Protein AF-A0AAE0WS39-F1 (afdb_monomer_lite)

Foldseek 3Di:
DDDDDDDPDDDDDDDDDPDDPDDPPPDDVVVVVVVVVVVVVVVVPDDDPLQVLLVVLVVLLVVLVVLLVVLLVLLLVLLVLLLVQDDQDDPPDDDPVDDDDPPDDDDPSRVSNVSLVVSVVSLVVSVVSLVVSVVSLVVSVVSLVVSCVVPPDPDPDDPSNVSSVVSVVSNVVSVVSSVSSVVSSVSSVVSSD

Radius of gyration: 28.85 Å; chains: 1; bounding box: 87×51×79 Å

pLDDT: mean 79.94, std 16.75, range [42.88, 96.38]

Structure (mmCIF, N/CA/C/O backbone):
data_AF-A0AAE0WS39-F1
#
_entry.id   AF-A0AAE0WS39-F1
#
loop_
_atom_site.group_PDB
_atom_site.id
_atom_site.type_symbol
_atom_site.label_atom_id
_atom_site.label_alt_id
_atom_site.label_comp_id
_atom_site.label_asym_id
_atom_site.label_entity_id
_atom_site.label_seq_id
_atom_site.pdbx_PDB_ins_code
_atom_site.Cartn_x
_atom_site.Cartn_y
_atom_site.Cartn_z
_atom_site.occupancy
_atom_site.B_iso_or_equiv
_atom_site.auth_seq_id
_atom_site.auth_comp_id
_atom_site.auth_asym_id
_atom_site.auth_atom_id
_atom_site.pdbx_PDB_model_num
ATOM 1 N N . MET A 1 1 ? -65.595 -41.475 10.379 1.00 48.06 1 MET A N 1
ATOM 2 C CA . MET A 1 1 ? -64.682 -41.649 9.232 1.00 48.06 1 MET A CA 1
ATOM 3 C C . MET A 1 1 ? -63.470 -40.788 9.523 1.00 48.06 1 MET A C 1
ATOM 5 O O . MET A 1 1 ? -63.617 -39.579 9.613 1.00 48.06 1 MET A O 1
ATOM 9 N N . SER A 1 2 ? -62.353 -41.425 9.868 1.00 45.50 2 SER A N 1
ATOM 10 C CA . SER A 1 2 ? -61.146 -40.776 10.385 1.00 45.50 2 SER A CA 1
ATOM 11 C C . SER A 1 2 ? -60.053 -40.858 9.329 1.00 45.50 2 SER A C 1
ATOM 13 O O . SER A 1 2 ? -59.555 -41.952 9.069 1.00 45.50 2 SER A O 1
ATOM 15 N N . ASP A 1 3 ? -59.678 -39.717 8.758 1.00 47.22 3 ASP A N 1
ATOM 16 C CA . ASP A 1 3 ? -58.523 -39.615 7.871 1.00 47.22 3 ASP A CA 1
ATOM 17 C C . ASP A 1 3 ? -57.249 -39.446 8.702 1.00 47.22 3 ASP A C 1
ATOM 19 O O . ASP A 1 3 ? -57.044 -38.463 9.415 1.00 47.22 3 ASP A O 1
ATOM 23 N N . LYS A 1 4 ? -56.408 -40.478 8.644 1.00 52.91 4 LYS A N 1
ATOM 24 C CA . LYS A 1 4 ? -55.100 -40.563 9.295 1.00 52.91 4 LYS A CA 1
ATOM 25 C C . LYS A 1 4 ? -54.056 -39.987 8.334 1.00 52.91 4 LYS A C 1
ATOM 27 O O . LYS A 1 4 ? -53.803 -40.573 7.285 1.00 52.91 4 LYS A O 1
ATOM 32 N N . ALA A 1 5 ? -53.445 -38.860 8.688 1.00 63.91 5 ALA A N 1
ATOM 33 C CA . ALA A 1 5 ? -52.297 -38.317 7.961 1.00 63.91 5 ALA A CA 1
ATOM 34 C C . ALA A 1 5 ? -51.046 -39.208 8.155 1.00 63.91 5 ALA A C 1
ATOM 36 O O . ALA A 1 5 ? -50.872 -39.775 9.240 1.00 63.91 5 ALA A O 1
ATOM 37 N N . PRO A 1 6 ? -50.168 -39.349 7.142 1.00 58.44 6 PRO A N 1
ATOM 38 C CA . PRO A 1 6 ? -48.953 -40.147 7.257 1.00 58.44 6 PRO A CA 1
ATOM 39 C C . PRO A 1 6 ? -47.857 -39.419 8.053 1.00 58.44 6 PRO A C 1
ATOM 41 O O . PRO A 1 6 ? -47.523 -38.264 7.796 1.00 58.44 6 PRO A O 1
ATOM 44 N N . ASP A 1 7 ? -47.289 -40.149 9.011 1.00 55.06 7 ASP A N 1
ATOM 45 C CA . ASP A 1 7 ? -46.181 -39.762 9.887 1.00 55.06 7 ASP A CA 1
ATOM 46 C C . ASP A 1 7 ? -44.869 -39.676 9.075 1.00 55.06 7 ASP A C 1
ATOM 48 O O . ASP A 1 7 ? -44.216 -40.684 8.794 1.00 55.06 7 ASP A O 1
ATOM 52 N N . MET A 1 8 ? -44.498 -38.468 8.638 1.00 55.72 8 MET A N 1
ATOM 53 C CA . MET A 1 8 ? -43.241 -38.196 7.930 1.00 55.72 8 MET A CA 1
ATOM 54 C C . MET A 1 8 ? -42.091 -38.060 8.931 1.00 55.72 8 MET A C 1
ATOM 56 O O . MET A 1 8 ? -41.678 -36.963 9.309 1.00 55.72 8 MET A O 1
ATOM 60 N N . ARG A 1 9 ? -41.550 -39.202 9.358 1.00 55.72 9 ARG A N 1
ATOM 61 C CA . ARG A 1 9 ? -40.305 -39.260 10.130 1.00 55.72 9 ARG A CA 1
ATOM 62 C C . ARG A 1 9 ? -39.132 -38.827 9.249 1.00 55.72 9 ARG A C 1
ATOM 64 O O . ARG A 1 9 ? -38.671 -39.578 8.395 1.00 55.72 9 ARG A O 1
ATOM 71 N N . PHE A 1 10 ? -38.643 -37.611 9.476 1.00 55.44 10 PHE A N 1
ATOM 72 C CA . PHE A 1 10 ? -37.381 -37.128 8.924 1.00 55.44 10 PHE A CA 1
ATOM 73 C C . PHE A 1 10 ? -36.222 -37.968 9.477 1.00 55.44 10 PHE A C 1
ATOM 75 O O . PHE A 1 10 ? -35.964 -37.979 10.681 1.00 55.44 10 PHE A O 1
ATOM 82 N N . ALA A 1 11 ? -35.514 -38.672 8.596 1.00 64.19 11 ALA A N 1
ATOM 83 C CA . ALA A 1 11 ? -34.229 -39.272 8.931 1.00 64.19 11 ALA A CA 1
ATOM 84 C C . ALA A 1 11 ? -33.197 -38.158 9.216 1.00 64.19 11 ALA A C 1
ATOM 86 O O . ALA A 1 11 ? -33.185 -37.152 8.499 1.00 64.19 11 ALA A O 1
ATOM 87 N N . PRO A 1 12 ? -32.323 -38.303 10.230 1.00 67.88 12 PRO A N 1
ATOM 88 C CA . PRO A 1 12 ? -31.264 -37.332 10.470 1.00 67.88 12 PRO A CA 1
ATOM 89 C C . PRO A 1 12 ? -30.262 -37.329 9.301 1.00 67.88 12 PRO A C 1
ATOM 91 O O . PRO A 1 12 ? -29.971 -38.391 8.739 1.00 67.88 12 PRO A O 1
ATOM 94 N N . PRO A 1 13 ? -29.715 -36.159 8.922 1.00 66.00 13 PRO A N 1
ATOM 95 C CA . PRO A 1 13 ? -28.729 -36.079 7.855 1.00 66.00 13 PRO A CA 1
ATOM 96 C C . PRO A 1 13 ? -27.447 -36.839 8.241 1.00 66.00 13 PRO A C 1
ATOM 98 O O . PRO A 1 13 ? -27.046 -36.824 9.409 1.00 66.00 13 PRO A O 1
ATOM 101 N N . PRO A 1 14 ? -26.777 -37.495 7.277 1.00 68.69 14 PRO A N 1
ATOM 102 C CA . PRO A 1 14 ? -25.531 -38.201 7.543 1.00 68.69 14 PRO A CA 1
ATOM 103 C C . PRO A 1 14 ? -24.422 -37.220 7.969 1.00 68.69 14 PRO A C 1
ATOM 105 O O . PRO A 1 14 ? -24.381 -36.087 7.481 1.00 68.69 14 PRO A O 1
ATOM 108 N N . PRO A 1 15 ? -23.487 -37.641 8.842 1.00 61.38 15 PRO A N 1
ATOM 109 C CA . PRO A 1 15 ? -22.397 -36.785 9.290 1.00 61.38 15 PRO A CA 1
ATOM 110 C C . PRO A 1 15 ? -21.476 -36.400 8.125 1.00 61.38 15 PRO A C 1
ATOM 112 O O . PRO A 1 15 ? -21.050 -37.240 7.325 1.00 61.38 15 PRO A O 1
ATOM 115 N N . LEU A 1 16 ? -21.150 -35.108 8.054 1.00 57.38 16 LEU A N 1
ATOM 116 C CA . LEU A 1 16 ? -20.197 -34.551 7.100 1.00 57.38 16 LEU A CA 1
ATOM 117 C C . LEU A 1 16 ? -18.815 -35.172 7.333 1.00 57.38 16 LEU A C 1
ATOM 119 O O . LEU A 1 16 ? -18.222 -35.041 8.404 1.00 57.38 16 LEU A O 1
ATOM 123 N N . LYS A 1 17 ? -18.294 -35.850 6.306 1.00 61.28 17 LYS A N 1
ATOM 124 C CA . LYS A 1 17 ? -16.919 -36.361 6.294 1.00 61.28 17 LYS A CA 1
ATOM 125 C C . LYS A 1 17 ? -15.936 -35.187 6.436 1.00 61.28 17 LYS A C 1
ATOM 127 O O . LYS A 1 17 ? -16.158 -34.153 5.802 1.00 61.28 17 LYS A O 1
ATOM 132 N N . PRO A 1 18 ? -14.829 -35.339 7.186 1.00 47.62 18 PRO A N 1
ATOM 133 C CA . PRO A 1 18 ? -13.812 -34.300 7.286 1.00 47.62 18 PRO A CA 1
ATOM 134 C C . PRO A 1 18 ? -13.243 -33.997 5.896 1.00 47.62 18 PRO A C 1
ATOM 136 O O . PRO A 1 18 ? -12.785 -34.894 5.181 1.00 47.62 18 PRO A O 1
ATOM 139 N N . SER A 1 19 ? -13.291 -32.723 5.501 1.00 47.06 19 SER A N 1
ATOM 140 C CA . SER A 1 19 ? -12.683 -32.250 4.264 1.00 47.06 19 SER A CA 1
ATOM 141 C C . SER A 1 19 ? -11.180 -32.502 4.333 1.00 47.06 19 SER A C 1
ATOM 143 O O . SER A 1 19 ? -10.479 -31.902 5.149 1.00 47.06 19 SER A O 1
ATOM 145 N N . LYS A 1 20 ? -10.677 -33.387 3.470 1.00 46.25 20 LYS A N 1
ATOM 146 C CA . LYS A 1 20 ? -9.239 -33.536 3.257 1.00 46.25 20 LYS A CA 1
ATOM 147 C C . LYS A 1 20 ? -8.671 -32.177 2.851 1.00 46.25 20 LYS A C 1
ATOM 149 O O . LYS A 1 20 ? -9.138 -31.573 1.883 1.00 46.25 20 LYS A O 1
ATOM 154 N N . ALA A 1 21 ? -7.682 -31.713 3.608 1.00 46.69 21 ALA A N 1
ATOM 155 C CA . ALA A 1 21 ? -6.872 -30.559 3.264 1.00 46.69 21 ALA A CA 1
ATOM 156 C C . ALA A 1 21 ? -6.383 -30.702 1.814 1.00 46.69 21 ALA A C 1
ATOM 158 O O . ALA A 1 21 ? -5.829 -31.735 1.432 1.00 46.69 21 ALA A O 1
ATOM 159 N N . LYS A 1 22 ? -6.634 -29.679 0.991 1.00 42.94 22 LYS A N 1
ATOM 160 C CA . LYS A 1 22 ? -6.072 -29.592 -0.357 1.00 42.94 22 LYS A CA 1
ATOM 161 C C . LYS A 1 22 ? -4.558 -29.467 -0.218 1.00 42.94 22 LYS A C 1
ATOM 163 O O . LYS A 1 22 ? -4.057 -28.406 0.141 1.00 42.94 22 LYS A O 1
ATOM 168 N N . GLU A 1 23 ? -3.849 -30.550 -0.515 1.00 45.31 23 GLU A N 1
ATOM 169 C CA . GLU A 1 23 ? -2.410 -30.513 -0.748 1.00 45.31 23 GLU A CA 1
ATOM 170 C C . GLU A 1 23 ? -2.071 -29.464 -1.824 1.00 45.31 23 GLU A C 1
ATOM 172 O O . GLU A 1 23 ? -2.822 -29.296 -2.798 1.00 45.31 23 GLU A O 1
ATOM 177 N N . PRO A 1 24 ? -0.935 -28.760 -1.691 1.00 42.88 24 PRO A N 1
ATOM 178 C CA . PRO A 1 24 ? -0.483 -27.821 -2.701 1.00 42.88 24 PRO A CA 1
ATOM 179 C C . PRO A 1 24 ? -0.206 -28.576 -4.004 1.00 42.88 24 PRO A C 1
ATOM 181 O O . PRO A 1 24 ? 0.620 -29.489 -4.062 1.00 42.88 24 PRO A O 1
ATOM 184 N N . LYS A 1 25 ? -0.913 -28.182 -5.070 1.00 48.19 25 LYS A N 1
ATOM 185 C CA . LYS A 1 25 ? -0.719 -28.693 -6.431 1.00 48.19 25 LYS A CA 1
ATOM 186 C C . LYS A 1 25 ? 0.768 -28.615 -6.787 1.00 48.19 25 LYS A C 1
ATOM 188 O O . LYS A 1 25 ? 1.294 -27.527 -7.022 1.00 48.19 25 LYS A O 1
ATOM 193 N N . LYS A 1 26 ? 1.435 -29.771 -6.868 1.00 54.16 26 LYS A N 1
ATOM 194 C CA . LYS A 1 26 ? 2.780 -29.900 -7.437 1.00 54.16 26 LYS A CA 1
ATOM 195 C C . LYS A 1 26 ? 2.715 -29.402 -8.882 1.00 54.16 26 LYS A C 1
ATOM 197 O O . LYS A 1 26 ? 2.229 -30.104 -9.767 1.00 54.16 26 LYS A O 1
ATOM 202 N N . ARG A 1 27 ? 3.137 -28.154 -9.113 1.00 51.53 27 ARG A N 1
ATOM 203 C CA . ARG A 1 27 ? 3.251 -27.563 -10.451 1.00 51.53 27 ARG A CA 1
ATOM 204 C C . ARG A 1 27 ? 4.132 -28.484 -11.298 1.00 51.53 27 ARG A C 1
ATOM 206 O O . ARG A 1 27 ? 5.278 -28.754 -10.946 1.00 51.53 27 ARG A O 1
ATOM 213 N N . SER A 1 28 ? 3.554 -29.008 -12.377 1.00 58.09 28 SER A N 1
ATOM 214 C CA . SER A 1 28 ? 4.197 -29.941 -13.302 1.00 58.09 28 SER A CA 1
ATOM 215 C C . SER A 1 28 ? 5.545 -29.389 -13.772 1.00 58.09 28 SER A C 1
ATOM 217 O O . SER A 1 28 ? 5.611 -28.306 -14.358 1.00 58.09 28 SER A O 1
ATOM 219 N N . LYS A 1 29 ? 6.625 -30.147 -13.540 1.00 58.44 29 LYS A N 1
ATOM 220 C CA . LYS A 1 29 ? 7.989 -29.809 -13.984 1.00 58.44 29 LYS A CA 1
ATOM 221 C C . LYS A 1 29 ? 8.068 -29.604 -15.503 1.00 58.44 29 LYS A C 1
ATOM 223 O O . LYS A 1 29 ? 8.901 -28.833 -15.962 1.00 58.44 29 LYS A O 1
ATOM 228 N N . LEU A 1 30 ? 7.159 -30.215 -16.267 1.00 57.50 30 LEU A N 1
ATOM 229 C CA . LEU A 1 30 ? 7.055 -30.039 -17.717 1.00 57.50 30 LEU A CA 1
ATOM 230 C C . LEU A 1 30 ? 6.507 -28.658 -18.104 1.00 57.50 30 LEU A C 1
ATOM 232 O O . LEU A 1 30 ? 6.946 -28.098 -19.100 1.00 57.50 30 LEU A O 1
ATOM 236 N N . HIS A 1 31 ? 5.625 -28.062 -17.295 1.00 57.06 31 HIS A N 1
ATOM 237 C CA . HIS A 1 31 ? 5.148 -26.692 -17.520 1.00 57.06 31 HIS A CA 1
ATOM 238 C C . HIS A 1 31 ? 6.262 -25.667 -17.264 1.00 57.06 31 HIS A C 1
ATOM 240 O O . HIS A 1 31 ? 6.414 -24.709 -18.016 1.00 57.06 31 HIS A O 1
ATOM 246 N N . ALA A 1 32 ? 7.090 -25.897 -16.239 1.00 58.75 32 ALA A N 1
ATOM 247 C CA . ALA A 1 32 ? 8.280 -25.085 -15.987 1.00 58.75 32 ALA A CA 1
ATOM 248 C C . ALA A 1 32 ? 9.331 -25.247 -17.100 1.00 58.75 32 ALA A C 1
ATOM 250 O O . ALA A 1 32 ? 9.938 -24.263 -17.509 1.00 58.75 32 ALA A O 1
ATOM 251 N N . LEU A 1 33 ? 9.511 -26.462 -17.632 1.00 57.88 33 LEU A N 1
ATOM 252 C CA . LEU A 1 33 ? 10.442 -26.723 -18.732 1.00 57.88 33 LEU A CA 1
ATOM 253 C C . LEU A 1 33 ? 9.958 -26.112 -20.057 1.00 57.88 33 LEU A C 1
ATOM 255 O O . LEU A 1 33 ? 10.757 -25.548 -20.793 1.00 57.88 33 LEU A O 1
ATOM 259 N N . TRP A 1 34 ? 8.653 -26.154 -20.338 1.00 59.84 34 TRP A N 1
ATOM 260 C CA . TRP A 1 34 ? 8.072 -25.543 -21.537 1.00 59.84 34 TRP A CA 1
ATOM 261 C C . TRP A 1 34 ? 8.103 -24.010 -21.489 1.00 59.84 34 TRP A C 1
ATOM 263 O O . TRP A 1 34 ? 8.415 -23.374 -22.494 1.00 59.84 34 TRP A O 1
ATOM 273 N N . LEU A 1 35 ? 7.877 -23.413 -20.312 1.00 56.12 35 LEU A N 1
ATOM 274 C CA . LEU A 1 35 ? 8.130 -21.985 -20.088 1.00 56.12 35 LEU A CA 1
ATOM 275 C C . LEU A 1 35 ? 9.607 -21.642 -20.325 1.00 56.12 35 LEU A C 1
ATOM 277 O O . LEU A 1 35 ? 9.893 -20.655 -20.993 1.00 56.12 35 LEU A O 1
ATOM 281 N N . ARG A 1 36 ? 10.539 -22.490 -19.869 1.00 55.66 36 ARG A N 1
ATOM 282 C CA . ARG A 1 36 ? 11.985 -22.275 -20.038 1.00 55.66 36 ARG A CA 1
ATOM 283 C C . ARG A 1 36 ? 12.429 -22.356 -21.503 1.00 55.66 36 ARG A C 1
ATOM 285 O O . ARG A 1 36 ? 13.149 -21.483 -21.974 1.00 55.66 36 ARG A O 1
ATOM 292 N N . VAL A 1 37 ? 11.929 -23.337 -22.257 1.00 52.94 37 VAL A N 1
ATOM 293 C CA . VAL A 1 37 ? 12.233 -23.490 -23.692 1.00 52.94 37 VAL A CA 1
ATOM 294 C C . VAL A 1 37 ? 11.622 -22.358 -24.524 1.00 52.94 37 VAL A C 1
ATOM 296 O O . VAL A 1 37 ? 12.248 -21.897 -25.478 1.00 52.94 37 VAL A O 1
ATOM 299 N N . LYS A 1 38 ? 10.443 -21.841 -24.147 1.00 53.28 38 LYS A N 1
ATOM 300 C CA . LYS A 1 38 ? 9.889 -20.631 -24.772 1.00 53.28 38 LYS A CA 1
ATOM 301 C C . LYS A 1 38 ? 10.729 -19.390 -24.476 1.00 53.28 38 LYS A C 1
ATOM 303 O O . LYS A 1 38 ? 11.013 -18.642 -25.406 1.00 53.28 38 LYS A O 1
ATOM 308 N N . THR A 1 39 ? 11.200 -19.216 -23.240 1.00 54.53 39 THR A N 1
ATOM 309 C CA . THR A 1 39 ? 12.097 -18.099 -22.908 1.00 54.53 39 THR A CA 1
ATOM 310 C C . THR A 1 39 ? 13.455 -18.216 -23.602 1.00 54.53 39 THR A C 1
ATOM 312 O O . THR A 1 39 ? 13.997 -17.211 -24.046 1.00 54.53 39 THR A O 1
ATOM 315 N N . ASP A 1 40 ? 13.994 -19.427 -23.775 1.00 46.56 40 ASP A N 1
ATOM 316 C CA . ASP A 1 40 ? 15.310 -19.622 -24.395 1.00 46.56 40 ASP A CA 1
ATOM 317 C C . ASP A 1 40 ? 15.287 -19.456 -25.926 1.00 46.56 40 ASP A C 1
ATOM 319 O O . ASP A 1 40 ? 16.279 -19.018 -26.510 1.00 46.56 40 ASP A O 1
ATOM 323 N N . ASN A 1 41 ? 14.151 -19.712 -26.587 1.00 44.06 41 ASN A N 1
ATOM 324 C CA . ASN A 1 41 ? 13.983 -19.384 -28.009 1.00 44.06 41 ASN A CA 1
ATOM 325 C C . ASN A 1 41 ? 13.687 -17.892 -28.257 1.00 44.06 41 ASN A C 1
ATOM 327 O O . ASN A 1 41 ? 14.015 -17.387 -29.331 1.00 44.06 41 ASN A O 1
ATOM 331 N N . GLU A 1 42 ? 13.141 -17.162 -27.278 1.00 47.59 42 GLU A N 1
ATOM 332 C CA . GLU A 1 42 ? 13.037 -15.695 -27.343 1.00 47.59 42 GLU A CA 1
ATOM 333 C C . GLU A 1 42 ? 14.375 -14.989 -27.060 1.00 47.59 42 GLU A C 1
ATOM 335 O O . GLU A 1 42 ? 14.670 -13.984 -27.713 1.00 47.59 42 GLU A O 1
ATOM 340 N N . LYS A 1 43 ? 15.240 -15.565 -26.206 1.00 46.44 43 LYS A N 1
ATOM 341 C CA . LYS A 1 43 ? 16.613 -15.077 -25.942 1.00 46.44 43 LYS A CA 1
ATOM 342 C C . LYS A 1 43 ? 17.485 -14.961 -27.192 1.00 46.44 43 LYS A C 1
ATOM 344 O O . LYS A 1 43 ? 18.417 -14.166 -27.219 1.00 46.44 43 LYS A O 1
ATOM 349 N N . LYS A 1 44 ? 17.202 -15.737 -28.245 1.00 45.09 44 LYS A N 1
ATOM 350 C CA . LYS A 1 44 ? 17.957 -15.678 -29.508 1.00 45.09 44 LYS A CA 1
ATOM 351 C C . LYS A 1 44 ? 17.475 -14.601 -30.487 1.00 45.09 44 LYS A C 1
ATOM 353 O O . LYS A 1 44 ? 18.113 -14.434 -31.523 1.00 45.09 44 LYS A O 1
ATOM 358 N N . LYS A 1 45 ? 16.379 -13.877 -30.208 1.00 52.50 45 LYS A N 1
ATOM 359 C CA . LYS A 1 45 ? 15.816 -12.887 -31.153 1.00 52.50 45 LYS A CA 1
ATOM 360 C C . LYS A 1 45 ? 15.570 -11.474 -30.604 1.00 52.50 45 LYS A C 1
ATOM 362 O O . LYS A 1 45 ? 15.290 -10.593 -31.412 1.00 52.50 45 LYS A O 1
ATOM 367 N N . ARG A 1 46 ? 15.663 -11.214 -29.296 1.00 47.88 46 ARG A N 1
ATOM 368 C CA . ARG A 1 46 ? 15.479 -9.886 -28.652 1.00 47.88 46 ARG A CA 1
ATOM 369 C C . ARG A 1 46 ? 16.257 -9.934 -27.323 1.00 47.88 46 ARG A C 1
ATOM 371 O O . ARG A 1 46 ? 16.166 -10.963 -26.677 1.00 47.88 46 ARG A O 1
ATOM 378 N N . GLY A 1 47 ? 17.039 -8.985 -26.816 1.00 53.66 47 GLY A N 1
ATOM 379 C CA . GLY A 1 47 ? 17.326 -7.562 -27.020 1.00 53.66 47 GLY A CA 1
ATOM 380 C C . GLY A 1 47 ? 18.448 -7.210 -26.009 1.00 53.66 47 GLY A C 1
ATOM 381 O O . GLY A 1 47 ? 18.753 -8.033 -25.151 1.00 53.66 47 GLY A O 1
ATOM 382 N N . GLY A 1 48 ? 19.116 -6.059 -26.125 1.00 67.56 48 GLY A N 1
ATOM 383 C CA . GLY A 1 48 ? 20.244 -5.702 -25.239 1.00 67.56 48 GLY A CA 1
ATOM 384 C C . GLY A 1 48 ? 19.876 -5.615 -23.747 1.00 67.56 48 GLY A C 1
ATOM 385 O O . GLY A 1 48 ? 18.698 -5.651 -23.400 1.00 67.56 48 GLY A O 1
ATOM 386 N N . VAL A 1 49 ? 20.883 -5.449 -22.878 1.00 74.06 49 VAL A N 1
ATOM 387 C CA . VAL A 1 49 ? 20.761 -5.343 -21.402 1.00 74.06 49 VAL A CA 1
ATOM 388 C C . VAL A 1 49 ? 19.626 -4.400 -20.959 1.00 74.06 49 VAL A C 1
ATOM 390 O O . VAL A 1 49 ? 18.884 -4.728 -20.036 1.00 74.06 49 VAL A O 1
ATOM 393 N N . GLY A 1 50 ? 19.397 -3.297 -21.684 1.00 76.00 50 GLY A N 1
ATOM 394 C CA . GLY A 1 50 ? 18.269 -2.383 -21.459 1.00 76.00 50 GLY A CA 1
ATOM 395 C C . GLY A 1 50 ? 16.873 -3.019 -21.573 1.00 76.00 50 GLY A C 1
ATOM 396 O O . GLY A 1 50 ? 15.969 -2.675 -20.821 1.00 76.00 50 GLY A O 1
ATOM 397 N N . SER A 1 51 ? 16.659 -3.981 -22.475 1.00 80.50 51 SER A N 1
ATOM 398 C CA . SER A 1 51 ? 15.354 -4.651 -22.620 1.00 80.50 51 SER A CA 1
ATOM 399 C C . SER A 1 51 ? 15.061 -5.605 -21.459 1.00 80.50 51 SER A C 1
ATOM 401 O O . SER A 1 51 ? 13.904 -5.746 -21.056 1.00 80.50 51 SER A O 1
ATOM 403 N N . GLU A 1 52 ? 16.092 -6.235 -20.894 1.00 83.50 52 GLU A N 1
ATOM 404 C CA . GLU A 1 52 ? 15.950 -7.100 -19.719 1.00 83.50 52 GLU A CA 1
ATOM 405 C C . GLU A 1 52 ? 15.637 -6.279 -18.462 1.00 83.50 52 GLU A C 1
ATOM 407 O O . GLU A 1 52 ? 14.724 -6.630 -17.710 1.00 83.50 52 GLU A O 1
ATOM 412 N N . THR A 1 53 ? 16.327 -5.151 -18.270 1.00 86.62 53 THR A N 1
ATOM 413 C CA . THR A 1 53 ? 16.063 -4.221 -17.161 1.00 86.62 53 THR A CA 1
ATOM 414 C C . THR A 1 53 ? 14.705 -3.530 -17.296 1.00 86.62 53 THR A C 1
ATOM 416 O O . THR A 1 53 ? 13.990 -3.393 -16.306 1.00 86.62 53 THR A O 1
ATOM 419 N N . ALA A 1 54 ? 14.274 -3.177 -18.510 1.00 87.50 54 ALA A N 1
ATOM 420 C CA . ALA A 1 54 ? 12.922 -2.664 -18.733 1.00 87.50 54 ALA A CA 1
ATOM 421 C C . ALA A 1 54 ? 11.849 -3.701 -18.361 1.00 87.50 54 ALA A C 1
ATOM 423 O O . ALA A 1 54 ? 10.875 -3.388 -17.676 1.00 87.50 54 ALA A O 1
ATOM 424 N N . SER A 1 55 ? 12.059 -4.962 -18.751 1.00 89.06 55 SER A N 1
ATOM 425 C CA . SER A 1 55 ? 11.137 -6.058 -18.433 1.00 89.06 55 SER A CA 1
ATOM 426 C C . SER A 1 55 ? 11.042 -6.315 -16.924 1.00 89.06 55 SER A C 1
ATOM 428 O O . SER A 1 55 ? 9.948 -6.553 -16.409 1.00 89.06 55 SER A O 1
ATOM 430 N N . SER A 1 56 ? 12.161 -6.254 -16.194 1.00 91.62 56 SER A N 1
ATOM 431 C CA . SER A 1 56 ? 12.156 -6.436 -14.737 1.00 91.62 56 SER A CA 1
ATOM 432 C C . SER A 1 56 ? 11.447 -5.287 -14.015 1.00 91.62 56 SER A C 1
ATOM 434 O O . SER A 1 56 ? 10.662 -5.536 -13.099 1.00 91.62 56 SER A O 1
ATOM 436 N N . LEU A 1 57 ? 11.640 -4.045 -14.471 1.00 92.69 57 LEU A N 1
ATOM 437 C CA . LEU A 1 57 ? 10.921 -2.885 -13.950 1.00 92.69 57 LEU A CA 1
ATOM 438 C C . LEU A 1 57 ? 9.415 -2.973 -14.235 1.00 92.69 57 LEU A C 1
ATOM 440 O O . LEU A 1 57 ? 8.621 -2.639 -13.362 1.00 92.69 57 LEU A O 1
ATOM 444 N N . LEU A 1 58 ? 8.993 -3.487 -15.395 1.00 93.00 58 LEU A N 1
ATOM 445 C CA . LEU A 1 58 ? 7.566 -3.681 -15.692 1.00 93.00 58 LEU A CA 1
ATOM 446 C C . LEU A 1 58 ? 6.919 -4.700 -14.744 1.00 93.00 58 LEU A C 1
ATOM 448 O O . LEU A 1 58 ? 5.807 -4.484 -14.262 1.00 93.00 58 LEU A O 1
ATOM 452 N N . LEU A 1 59 ? 7.624 -5.787 -14.416 1.00 93.88 59 LEU A N 1
ATOM 453 C CA . LEU A 1 59 ? 7.160 -6.739 -13.401 1.00 93.88 59 LEU A CA 1
ATOM 454 C C . LEU A 1 59 ? 7.063 -6.088 -12.015 1.00 93.88 59 LEU A C 1
ATOM 456 O O . LEU A 1 59 ? 6.088 -6.319 -11.299 1.00 93.88 59 LEU A O 1
ATOM 460 N N . ALA A 1 60 ? 8.039 -5.250 -11.650 1.00 94.25 60 ALA A N 1
ATOM 461 C CA . ALA A 1 60 ? 7.999 -4.491 -10.402 1.00 94.25 60 ALA A CA 1
ATOM 462 C C . ALA A 1 60 ? 6.812 -3.515 -10.366 1.00 94.25 60 ALA A C 1
ATOM 464 O O . ALA A 1 60 ? 6.136 -3.420 -9.344 1.00 94.25 60 ALA A O 1
ATOM 465 N N . ALA A 1 61 ? 6.507 -2.852 -11.484 1.00 94.31 61 ALA A N 1
ATOM 466 C CA . ALA A 1 61 ? 5.355 -1.967 -11.613 1.00 94.31 61 ALA A CA 1
ATOM 467 C C . ALA A 1 61 ? 4.027 -2.709 -11.400 1.00 94.31 61 ALA A C 1
ATOM 469 O O . ALA A 1 61 ? 3.171 -2.232 -10.656 1.00 94.31 61 ALA A O 1
ATOM 470 N N . HIS A 1 62 ? 3.865 -3.894 -11.998 1.00 95.00 62 HIS A N 1
ATOM 471 C CA . HIS A 1 62 ? 2.682 -4.727 -11.767 1.00 95.00 62 HIS A CA 1
ATOM 472 C C . HIS A 1 62 ? 2.547 -5.145 -10.301 1.00 95.00 62 HIS A C 1
ATOM 474 O O . HIS A 1 62 ? 1.480 -4.958 -9.722 1.00 95.00 62 HIS A O 1
ATOM 480 N N . SER A 1 63 ? 3.628 -5.628 -9.681 1.00 95.19 63 SER A N 1
ATOM 481 C CA . SER A 1 63 ? 3.605 -5.999 -8.262 1.00 95.19 63 SER A CA 1
ATOM 482 C C . SER A 1 63 ? 3.267 -4.807 -7.363 1.00 95.19 63 SER A C 1
ATOM 484 O O . SER A 1 63 ? 2.482 -4.958 -6.435 1.00 95.19 63 SER A O 1
ATOM 486 N N . LEU A 1 64 ? 3.826 -3.623 -7.637 1.00 94.94 64 LEU A N 1
ATOM 487 C CA . LEU A 1 64 ? 3.511 -2.403 -6.888 1.00 94.94 64 LEU A CA 1
ATOM 488 C C . LEU A 1 64 ? 2.036 -2.033 -7.014 1.00 94.94 64 LEU A C 1
ATOM 490 O O . LEU A 1 64 ? 1.401 -1.704 -6.019 1.00 94.94 64 LEU A O 1
ATOM 494 N N . ASN A 1 65 ? 1.487 -2.101 -8.224 1.00 95.12 65 ASN A N 1
ATOM 495 C CA . ASN A 1 65 ? 0.088 -1.784 -8.465 1.00 95.12 65 ASN A CA 1
ATOM 496 C C . ASN A 1 65 ? -0.860 -2.776 -7.764 1.00 95.12 65 ASN A C 1
ATOM 498 O O . ASN A 1 65 ? -1.876 -2.356 -7.210 1.00 95.12 65 ASN A O 1
ATOM 502 N N . ASP A 1 66 ? -0.519 -4.067 -7.744 1.00 96.06 66 ASP A N 1
ATOM 503 C CA . ASP A 1 66 ? -1.284 -5.089 -7.022 1.00 96.06 66 ASP A CA 1
ATOM 504 C C . ASP A 1 66 ? -1.251 -4.843 -5.505 1.00 96.06 66 ASP A C 1
ATOM 506 O O . ASP A 1 66 ? -2.300 -4.849 -4.857 1.00 96.06 66 ASP A O 1
ATOM 510 N N . ASP A 1 67 ? -0.070 -4.557 -4.949 1.00 95.25 67 ASP A N 1
ATOM 511 C CA . ASP A 1 67 ? 0.106 -4.252 -3.525 1.00 95.25 67 ASP A CA 1
ATOM 512 C C . ASP A 1 67 ? -0.664 -2.981 -3.123 1.00 95.25 67 ASP A C 1
ATOM 514 O O . ASP A 1 67 ? -1.360 -2.964 -2.107 1.00 95.25 67 ASP A O 1
ATOM 518 N N . ILE A 1 68 ? -0.607 -1.927 -3.947 1.00 95.81 68 ILE A N 1
ATOM 519 C CA . ILE A 1 68 ? -1.382 -0.691 -3.748 1.00 95.81 68 ILE A CA 1
ATOM 520 C C . ILE A 1 68 ? -2.881 -0.990 -3.736 1.00 95.81 68 ILE A C 1
ATOM 522 O O . ILE A 1 68 ? -3.608 -0.480 -2.879 1.00 95.81 68 ILE A O 1
ATOM 526 N N . GLY A 1 69 ? -3.355 -1.819 -4.670 1.00 95.56 69 GLY A N 1
ATOM 527 C CA . GLY A 1 69 ? -4.753 -2.233 -4.732 1.00 95.56 69 GLY A CA 1
ATOM 528 C C . GLY A 1 69 ? -5.197 -2.962 -3.463 1.00 95.56 69 GLY A C 1
ATOM 529 O O . GLY A 1 69 ? -6.260 -2.656 -2.920 1.00 95.56 69 GLY A O 1
ATOM 530 N N . GLN A 1 70 ? -4.364 -3.874 -2.955 1.00 96.19 70 GLN A N 1
ATOM 531 C CA . GLN A 1 70 ? -4.635 -4.617 -1.723 1.00 96.19 70 GLN A CA 1
ATOM 532 C C . GLN A 1 70 ? -4.702 -3.699 -0.502 1.00 96.19 70 GLN A C 1
ATOM 534 O O . GLN A 1 70 ? -5.710 -3.719 0.206 1.00 96.19 70 GLN A O 1
ATOM 539 N N . VAL A 1 71 ? -3.693 -2.847 -0.294 1.00 95.81 71 VAL A N 1
ATOM 540 C CA . VAL A 1 71 ? -3.656 -1.916 0.847 1.00 95.81 71 VAL A CA 1
ATOM 541 C C . VAL A 1 71 ? -4.814 -0.922 0.783 1.00 95.81 71 VAL A C 1
ATOM 543 O O . VAL A 1 71 ? -5.450 -0.649 1.798 1.00 95.81 71 VAL A O 1
ATOM 546 N N . THR A 1 72 ? -5.155 -0.419 -0.406 1.00 96.12 72 THR A N 1
ATOM 547 C CA . THR A 1 72 ? -6.300 0.490 -0.581 1.00 96.12 72 THR A CA 1
ATOM 548 C C . THR A 1 72 ? -7.616 -0.191 -0.206 1.00 96.12 72 THR A C 1
ATOM 550 O O . THR A 1 72 ? -8.439 0.390 0.502 1.00 96.12 72 THR A O 1
ATOM 553 N N . HIS A 1 73 ? -7.822 -1.429 -0.655 1.00 96.25 73 HIS A N 1
ATOM 554 C CA . HIS A 1 73 ? -9.015 -2.199 -0.316 1.00 96.25 73 HIS A CA 1
ATOM 555 C C . HIS A 1 73 ? -9.078 -2.512 1.187 1.00 96.25 73 HIS A C 1
ATOM 557 O O . HIS A 1 73 ? -10.126 -2.351 1.815 1.00 96.25 73 HIS A O 1
ATOM 563 N N . GLU A 1 74 ? -7.959 -2.911 1.794 1.00 95.25 74 GLU A N 1
ATOM 564 C CA . GLU A 1 74 ? -7.901 -3.158 3.233 1.00 95.25 74 GLU A CA 1
ATOM 565 C C . GLU A 1 74 ? -8.161 -1.885 4.049 1.00 95.25 74 GLU A C 1
ATOM 567 O O . GLU A 1 74 ? -8.905 -1.941 5.028 1.00 95.25 74 GLU A O 1
ATOM 572 N N . ALA A 1 75 ? -7.656 -0.728 3.611 1.00 94.31 75 ALA A N 1
ATOM 573 C CA . ALA A 1 75 ? -7.939 0.562 4.235 1.00 94.31 75 ALA A CA 1
ATOM 574 C C . ALA A 1 75 ? -9.433 0.898 4.225 1.00 94.31 75 ALA A C 1
ATOM 576 O O . ALA A 1 75 ? -9.979 1.361 5.230 1.00 94.31 75 ALA A O 1
ATOM 577 N N . GLN A 1 76 ? -10.126 0.621 3.120 1.00 95.19 76 GLN A N 1
ATOM 578 C CA . GLN A 1 76 ? -11.572 0.825 3.023 1.00 95.19 76 GLN A CA 1
ATOM 579 C C . GLN A 1 76 ? -12.344 -0.103 3.968 1.00 95.19 76 GLN A C 1
ATOM 581 O O . GLN A 1 76 ? -13.253 0.354 4.664 1.00 95.19 76 GLN A O 1
ATOM 586 N N . LEU A 1 77 ? -11.963 -1.383 4.046 1.00 94.94 77 LEU A N 1
ATOM 587 C CA . LEU A 1 77 ? -12.561 -2.324 4.997 1.00 94.94 77 LEU A CA 1
ATOM 588 C C . LEU A 1 77 ? -12.316 -1.889 6.443 1.00 94.94 77 LEU A C 1
ATOM 590 O O . LEU A 1 77 ? -13.246 -1.853 7.245 1.00 94.94 77 LEU A O 1
ATOM 594 N N . LEU A 1 78 ? -11.082 -1.500 6.763 1.00 94.19 78 LEU A N 1
ATOM 595 C CA . LEU A 1 78 ? -10.719 -1.029 8.091 1.00 94.19 78 LEU A CA 1
ATOM 596 C C . LEU A 1 78 ? -11.491 0.235 8.470 1.00 94.19 78 LEU A C 1
ATOM 598 O O . LEU A 1 78 ? -11.933 0.348 9.605 1.00 94.19 78 LEU A O 1
ATOM 602 N N . THR A 1 79 ? -11.706 1.150 7.525 1.00 94.12 79 THR A N 1
ATOM 603 C CA . THR A 1 79 ? -12.545 2.338 7.735 1.00 94.12 79 THR A CA 1
ATOM 604 C C . THR A 1 79 ? -13.965 1.936 8.135 1.00 94.12 79 THR A C 1
ATOM 606 O O . THR A 1 79 ? -14.505 2.458 9.108 1.00 94.12 79 THR A O 1
ATOM 609 N N . GLN A 1 80 ? -14.573 0.971 7.436 1.00 93.75 80 GLN A N 1
ATOM 610 C CA . GLN A 1 80 ? -15.914 0.484 7.780 1.00 93.75 80 GLN A CA 1
ATOM 611 C C . GLN A 1 80 ? -15.960 -0.207 9.146 1.00 93.75 80 GLN A C 1
ATOM 613 O O . GLN A 1 80 ? -16.933 -0.042 9.884 1.00 93.75 80 GLN A O 1
ATOM 618 N N . ASP A 1 81 ? -14.931 -0.984 9.481 1.00 92.31 81 ASP A N 1
ATOM 619 C CA . ASP A 1 81 ? -14.818 -1.649 10.778 1.00 92.31 81 ASP A CA 1
ATOM 620 C C . ASP A 1 81 ? -14.630 -0.626 11.905 1.00 92.31 81 ASP A C 1
ATOM 622 O O . ASP A 1 81 ? -15.301 -0.708 12.935 1.00 92.31 81 ASP A O 1
ATOM 626 N N . ALA A 1 82 ? -13.782 0.380 11.696 1.00 91.75 82 ALA A N 1
ATOM 627 C CA . ALA A 1 82 ? -13.523 1.450 12.650 1.00 91.75 82 ALA A CA 1
ATOM 628 C C . ALA A 1 82 ? -14.797 2.252 12.958 1.00 91.75 82 ALA A C 1
ATOM 630 O O . ALA A 1 82 ? -15.131 2.435 14.123 1.00 91.75 82 ALA A O 1
ATOM 631 N N . LEU A 1 83 ? -15.600 2.592 11.941 1.00 91.00 83 LEU A N 1
ATOM 632 C CA . LEU A 1 83 ? -16.891 3.272 12.131 1.00 91.00 83 LEU A CA 1
ATOM 633 C C . LEU A 1 83 ? -17.899 2.463 12.970 1.00 91.00 83 LEU A C 1
ATOM 635 O O . LEU A 1 83 ? -18.768 3.040 13.626 1.00 91.00 83 LEU A O 1
ATOM 639 N N . LYS A 1 84 ? -17.806 1.128 12.959 1.00 90.19 84 LYS A N 1
ATOM 640 C CA . LYS A 1 84 ? -18.651 0.240 13.780 1.00 90.19 84 LYS A CA 1
ATO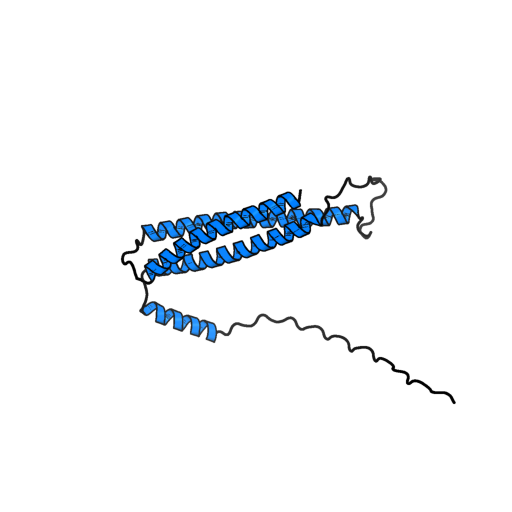M 641 C C . LYS A 1 84 ? -18.089 0.034 15.186 1.00 90.19 84 LYS A C 1
ATOM 643 O O . LYS A 1 84 ? -18.832 -0.330 16.099 1.00 90.19 84 LYS A O 1
ATOM 648 N N . THR A 1 85 ? -16.789 0.240 15.364 1.00 87.81 85 THR A N 1
ATOM 649 C CA . THR A 1 85 ? -16.078 -0.074 16.600 1.00 87.81 85 THR A CA 1
ATOM 650 C C . THR A 1 85 ? -15.978 1.177 17.457 1.00 87.81 85 THR A C 1
ATOM 652 O O . THR A 1 85 ? -15.186 2.075 17.196 1.00 87.81 85 THR A O 1
ATOM 655 N N . ARG A 1 86 ? -16.785 1.254 18.517 1.00 80.75 86 ARG A N 1
ATOM 656 C CA . ARG A 1 86 ? -16.711 2.385 19.447 1.00 80.75 86 ARG A CA 1
ATOM 657 C C . ARG A 1 86 ? -15.455 2.291 20.301 1.00 80.75 86 ARG A C 1
ATOM 659 O O . ARG A 1 86 ? -15.129 1.222 20.820 1.00 80.75 86 ARG A O 1
ATOM 666 N N . ARG A 1 87 ? -14.811 3.436 20.513 1.00 84.19 87 ARG A N 1
ATOM 667 C CA . ARG A 1 87 ? -13.739 3.568 21.494 1.00 84.19 87 ARG A CA 1
ATOM 668 C C . ARG A 1 87 ? -14.255 3.161 22.882 1.00 84.19 87 ARG A C 1
ATOM 670 O O . ARG A 1 87 ? -15.331 3.623 23.278 1.00 84.19 87 ARG A O 1
ATOM 677 N N . PRO A 1 88 ? -13.531 2.301 23.620 1.00 86.19 88 PRO A N 1
ATOM 678 C CA . PRO A 1 88 ? -13.923 1.938 24.973 1.00 86.19 88 PRO A CA 1
ATOM 679 C C . PRO A 1 88 ? -13.938 3.188 25.862 1.00 86.19 88 PRO A C 1
ATOM 681 O O . PRO A 1 88 ? -13.085 4.068 25.734 1.00 86.19 88 PRO A O 1
ATOM 684 N N . GLY A 1 89 ? -14.930 3.264 26.751 1.00 83.69 89 GLY A N 1
ATOM 685 C CA . GLY A 1 89 ? -15.023 4.318 27.763 1.00 83.69 89 GLY A CA 1
ATOM 686 C C . GLY A 1 89 ? -13.995 4.137 28.883 1.00 83.69 89 GLY A C 1
ATOM 687 O O . GLY A 1 89 ? -12.968 3.487 28.713 1.00 83.69 89 GLY A O 1
ATOM 688 N N . THR A 1 90 ? -14.270 4.688 30.060 1.00 83.38 90 THR A N 1
ATOM 689 C CA . THR A 1 90 ? -13.415 4.468 31.233 1.00 83.38 90 THR A CA 1
ATOM 690 C C . THR A 1 90 ? -13.557 3.021 31.723 1.00 83.38 90 THR A C 1
ATOM 692 O O . THR A 1 90 ? -14.689 2.532 31.819 1.00 83.38 90 THR A O 1
ATOM 695 N N . PRO A 1 91 ? -12.454 2.319 32.050 1.00 80.62 91 PRO A N 1
ATOM 696 C CA . PRO A 1 91 ? -12.537 1.005 32.674 1.00 80.62 91 PRO A CA 1
ATOM 697 C C . PRO A 1 91 ? -13.373 1.074 33.959 1.00 80.62 91 PRO A C 1
ATOM 699 O O . PRO A 1 91 ? -13.231 2.028 34.728 1.00 80.62 91 PRO A O 1
ATOM 702 N N . PRO A 1 92 ? -14.235 0.076 34.224 1.00 78.88 92 PRO A N 1
ATOM 703 C CA . PRO A 1 92 ? -14.970 0.025 35.479 1.00 78.88 92 PRO A CA 1
ATOM 704 C C . PRO A 1 92 ? -13.982 -0.086 36.647 1.00 78.88 92 PRO A C 1
ATOM 706 O O . PRO A 1 92 ? -13.033 -0.870 36.579 1.00 78.88 92 PRO A O 1
ATOM 709 N N . SER A 1 93 ? -14.214 0.685 37.713 1.00 78.75 93 SER A N 1
ATOM 710 C CA . SER A 1 93 ? -13.418 0.590 38.941 1.00 78.75 93 SER A CA 1
ATOM 711 C C . SER A 1 93 ? -13.525 -0.828 39.504 1.00 78.75 93 SER A C 1
ATOM 713 O O . SER A 1 93 ? -14.631 -1.350 39.663 1.00 78.75 93 SER A O 1
ATOM 715 N N . ARG A 1 94 ? -12.383 -1.474 39.752 1.00 71.75 94 ARG A N 1
ATOM 716 C CA . ARG A 1 94 ? -12.313 -2.821 40.330 1.00 71.75 94 ARG A CA 1
ATOM 717 C C . ARG A 1 94 ? -11.628 -2.749 41.682 1.00 71.75 94 ARG A C 1
ATOM 719 O O . ARG A 1 94 ? -10.600 -2.089 41.817 1.00 71.75 94 ARG A O 1
ATOM 726 N N . ASP A 1 95 ? -12.191 -3.458 42.651 1.00 78.94 95 ASP A N 1
ATOM 727 C CA . ASP A 1 95 ? -11.566 -3.642 43.953 1.00 78.94 95 ASP A CA 1
ATOM 728 C C . ASP A 1 95 ? -10.310 -4.524 43.791 1.00 78.94 95 ASP A C 1
ATOM 730 O O . ASP A 1 95 ? -10.422 -5.644 43.274 1.00 78.94 95 ASP A O 1
ATOM 734 N N . PRO A 1 96 ? -9.113 -4.052 44.188 1.00 73.69 96 PRO A N 1
ATOM 735 C CA . PRO A 1 96 ? -7.874 -4.819 44.063 1.00 73.69 96 PRO A CA 1
ATOM 736 C C . PRO A 1 96 ? -7.885 -6.144 44.842 1.00 73.69 96 PRO A C 1
ATOM 738 O O . PRO A 1 96 ? -7.110 -7.040 44.500 1.00 73.69 96 PRO A O 1
ATOM 741 N N . LEU A 1 97 ? -8.753 -6.294 45.851 1.00 74.44 97 LEU A N 1
ATOM 742 C CA . LEU A 1 97 ? -8.894 -7.527 46.636 1.00 74.44 97 LEU A CA 1
ATOM 743 C C . LEU A 1 97 ? -9.658 -8.630 45.891 1.00 74.44 97 LEU A C 1
ATOM 745 O O . LEU A 1 97 ? -9.455 -9.811 46.169 1.00 74.44 97 LEU A O 1
ATOM 749 N N . PHE A 1 98 ? -10.492 -8.272 44.912 1.00 73.56 98 PHE A N 1
ATOM 750 C CA . PHE A 1 98 ? -11.299 -9.216 44.140 1.00 73.56 98 PHE A CA 1
ATOM 751 C C . PHE A 1 98 ? -10.813 -9.264 42.693 1.00 73.56 98 PHE A C 1
ATOM 753 O O . PHE A 1 98 ? -11.449 -8.765 41.761 1.00 73.56 98 PHE A O 1
ATOM 760 N N . GLN A 1 99 ? -9.649 -9.889 42.501 1.00 72.62 99 GLN A N 1
ATOM 761 C CA . GLN A 1 99 ? -9.156 -10.184 41.161 1.00 72.62 99 GLN A CA 1
ATOM 762 C C . GLN A 1 99 ? -10.080 -11.179 40.468 1.00 72.62 99 GLN A C 1
ATOM 764 O O . GLN A 1 99 ? -10.553 -12.157 41.048 1.00 72.62 99 GLN A O 1
ATOM 769 N N . ARG A 1 100 ? -10.325 -10.929 39.185 1.00 72.56 100 ARG A N 1
ATOM 770 C CA . ARG A 1 100 ? -11.152 -11.812 38.380 1.00 72.56 100 ARG A CA 1
ATOM 771 C C . ARG A 1 100 ? -10.417 -13.144 38.166 1.00 72.56 100 ARG A C 1
ATOM 773 O O . ARG A 1 100 ? -9.253 -13.107 37.760 1.00 72.56 100 ARG A O 1
ATOM 780 N N . PRO A 1 101 ? -11.055 -14.305 38.396 1.00 79.69 101 PRO A N 1
ATOM 781 C CA . PRO A 1 101 ? -10.444 -15.585 38.058 1.00 79.69 101 PRO A CA 1
ATOM 782 C C . PRO A 1 101 ? -10.150 -15.638 36.553 1.00 79.69 101 PRO A C 1
ATOM 784 O O . PRO A 1 101 ? -10.927 -15.111 35.753 1.00 79.69 101 PRO A O 1
ATOM 787 N N . ARG A 1 102 ? -9.023 -16.255 36.167 1.00 77.50 102 ARG A N 1
ATOM 788 C CA . ARG A 1 102 ? -8.531 -16.271 34.772 1.00 77.50 102 ARG A CA 1
ATOM 789 C C . ARG A 1 102 ? -9.533 -16.860 33.773 1.00 77.50 102 ARG A C 1
ATOM 791 O O . ARG A 1 102 ? -9.520 -16.456 32.617 1.00 77.50 102 ARG A O 1
ATOM 798 N N . ASP A 1 103 ? -10.413 -17.742 34.236 1.00 82.62 103 ASP A N 1
ATOM 799 C CA . ASP A 1 103 ? -11.393 -18.446 33.402 1.00 82.62 103 ASP A CA 1
ATOM 800 C C . ASP A 1 103 ? -12.749 -17.719 33.301 1.00 82.62 103 ASP A C 1
ATOM 802 O O . ASP A 1 103 ? -13.693 -18.225 32.694 1.00 82.62 103 ASP A O 1
ATOM 806 N N . ALA A 1 104 ? -12.887 -16.529 33.898 1.00 80.12 104 ALA A N 1
ATOM 807 C CA . ALA A 1 104 ? -14.118 -15.754 33.797 1.00 80.12 104 ALA A CA 1
ATOM 808 C C . ALA A 1 104 ? -14.312 -15.177 32.377 1.00 80.12 104 ALA A C 1
ATOM 810 O O . ALA A 1 104 ? -13.360 -14.675 31.776 1.00 80.12 104 ALA A O 1
ATOM 811 N N . PRO A 1 105 ? -15.550 -15.151 31.845 1.00 83.19 105 PRO A N 1
ATOM 812 C CA . PRO A 1 105 ? -15.826 -14.616 30.510 1.00 83.19 105 PRO A CA 1
ATOM 813 C C . PRO A 1 105 ? -15.503 -13.119 30.433 1.00 83.19 105 PRO A C 1
ATOM 815 O O . PRO A 1 105 ? -15.841 -12.391 31.356 1.00 83.19 105 PRO A O 1
ATOM 818 N N . LEU A 1 106 ? -14.918 -12.613 29.343 1.00 83.69 106 LEU A N 1
ATOM 819 C CA . LEU A 1 106 ? -14.537 -11.192 29.223 1.00 83.69 106 LEU A CA 1
ATOM 820 C C . LEU A 1 106 ? -15.689 -10.225 29.543 1.00 83.69 106 LEU A C 1
ATOM 822 O O . LEU A 1 106 ? -16.842 -10.464 29.177 1.00 83.69 106 LEU A O 1
ATOM 826 N N . SER A 1 107 ? -15.373 -9.128 30.235 1.00 85.31 107 SER A N 1
ATOM 827 C CA . SER A 1 107 ? -16.346 -8.060 30.488 1.00 85.31 107 SER A CA 1
ATOM 828 C C . SER A 1 107 ? -16.635 -7.295 29.197 1.00 85.31 107 SER A C 1
ATOM 830 O O . SER A 1 107 ? -15.841 -7.321 28.260 1.00 85.31 107 SER A O 1
ATOM 832 N N . ASP A 1 108 ? -17.748 -6.569 29.132 1.00 86.06 108 ASP A N 1
ATOM 833 C CA . ASP A 1 108 ? -18.082 -5.801 27.924 1.00 86.06 108 ASP A CA 1
ATOM 834 C C . ASP A 1 108 ? -17.088 -4.658 27.662 1.00 86.06 108 ASP A C 1
ATOM 836 O O . ASP A 1 108 ? -16.780 -4.336 26.511 1.00 86.06 108 ASP A O 1
ATOM 840 N N . TYR A 1 109 ? -16.486 -4.119 28.727 1.00 87.31 109 TYR A N 1
ATOM 841 C CA . TYR A 1 109 ? -15.334 -3.229 28.611 1.00 87.31 109 TYR A CA 1
ATOM 842 C C . TYR A 1 109 ? -14.137 -3.937 27.958 1.00 87.31 109 TYR A C 1
ATOM 844 O O . TYR A 1 109 ? -13.577 -3.426 26.998 1.00 87.31 109 TYR A O 1
ATOM 852 N N . GLU A 1 110 ? -13.759 -5.130 28.426 1.00 87.50 110 GLU A N 1
ATOM 853 C CA . GLU A 1 110 ? -12.619 -5.865 27.863 1.00 87.50 110 GLU A CA 1
ATOM 854 C C . GLU A 1 110 ? -12.881 -6.277 26.405 1.00 87.50 110 GLU A C 1
ATOM 856 O O . GLU A 1 110 ? -11.985 -6.186 25.570 1.00 87.50 110 GLU A O 1
ATOM 861 N N . LYS A 1 111 ? -14.118 -6.661 26.062 1.00 88.56 111 LYS A N 1
ATOM 862 C CA . LYS A 1 111 ? -14.518 -6.952 24.676 1.00 88.56 111 LYS A CA 1
ATOM 863 C C . LYS A 1 111 ? -14.388 -5.722 23.776 1.00 88.56 111 LYS A C 1
ATOM 865 O O . LYS A 1 111 ? -13.808 -5.829 22.698 1.00 88.56 111 LYS A O 1
ATOM 870 N N . SER A 1 112 ? -14.905 -4.568 24.205 1.00 88.62 112 SER A N 1
ATOM 871 C CA . SER A 1 112 ? -14.816 -3.326 23.419 1.00 88.62 112 SER A CA 1
ATOM 872 C C . SER A 1 112 ? -13.377 -2.824 23.298 1.00 88.62 112 SER A C 1
ATOM 874 O O . SER A 1 112 ? -12.958 -2.445 22.207 1.00 88.62 112 SER A O 1
ATOM 876 N N . ALA A 1 113 ? -12.586 -2.913 24.370 1.00 90.00 113 ALA A N 1
ATOM 877 C CA . ALA A 1 113 ? -11.167 -2.581 24.344 1.00 90.00 113 ALA A CA 1
ATOM 878 C C . ALA A 1 113 ? -10.373 -3.495 23.400 1.00 90.00 113 ALA A C 1
ATOM 880 O O . ALA A 1 113 ? -9.576 -3.000 22.609 1.00 90.00 113 ALA A O 1
ATOM 881 N N . ASN A 1 114 ? -10.626 -4.807 23.413 1.00 90.38 114 ASN A N 1
ATOM 882 C CA . ASN A 1 114 ? -9.972 -5.745 22.498 1.00 90.38 114 ASN A CA 1
ATOM 883 C C . ASN A 1 114 ? -10.353 -5.487 21.034 1.00 90.38 114 ASN A C 1
ATOM 885 O O . ASN A 1 114 ? -9.478 -5.503 20.169 1.00 90.38 114 ASN A O 1
ATOM 889 N N . ALA A 1 115 ? -11.632 -5.218 20.753 1.00 91.00 115 ALA A N 1
ATOM 890 C CA . ALA A 1 115 ? -12.089 -4.881 19.406 1.00 91.00 115 ALA A CA 1
ATOM 891 C C . ALA A 1 115 ? -11.427 -3.590 18.897 1.00 91.00 115 ALA A C 1
ATOM 893 O O . ALA A 1 115 ? -10.878 -3.569 17.798 1.00 91.00 115 ALA A O 1
ATOM 894 N N . TYR A 1 116 ? -11.403 -2.543 19.724 1.00 90.81 116 TYR A N 1
ATOM 895 C CA . TYR A 1 116 ? -10.752 -1.278 19.390 1.00 90.81 116 TYR A CA 1
ATOM 896 C C . TYR A 1 116 ? -9.240 -1.444 19.176 1.00 90.81 116 TYR A C 1
ATOM 898 O O . TYR A 1 116 ? -8.705 -0.990 18.168 1.00 90.81 116 TYR A O 1
ATOM 906 N N . ASN A 1 117 ? -8.550 -2.158 20.070 1.00 91.94 117 ASN A N 1
ATOM 907 C CA . ASN A 1 117 ? -7.117 -2.425 19.927 1.00 91.94 117 ASN A CA 1
ATOM 908 C C . ASN A 1 117 ? -6.807 -3.205 18.642 1.00 91.94 117 ASN A C 1
ATOM 910 O O . ASN A 1 117 ? -5.829 -2.899 17.968 1.00 91.94 117 ASN A O 1
ATOM 914 N N . SER A 1 118 ? -7.668 -4.149 18.249 1.00 93.25 118 SER A N 1
ATOM 915 C CA . SER A 1 118 ? -7.518 -4.871 16.983 1.00 93.25 118 SER A CA 1
ATOM 916 C C . SER A 1 118 ? -7.590 -3.941 15.766 1.00 93.25 118 SER A C 1
ATOM 918 O O . SER A 1 118 ? -6.781 -4.084 14.847 1.00 93.25 118 SER A O 1
ATOM 920 N N . VAL A 1 119 ? -8.504 -2.964 15.766 1.00 93.25 119 VAL A N 1
ATOM 921 C CA . VAL A 1 119 ? -8.595 -1.939 14.710 1.00 93.25 119 VAL A CA 1
ATOM 922 C C . VAL A 1 119 ? -7.326 -1.082 14.677 1.00 93.25 119 VAL A C 1
ATOM 924 O O . VAL A 1 119 ? -6.751 -0.877 13.609 1.00 93.25 119 VAL A O 1
ATOM 927 N N . VAL A 1 120 ? -6.840 -0.638 15.840 1.00 91.94 120 VAL A N 1
ATOM 928 C CA . VAL A 1 120 ? -5.610 0.165 15.949 1.00 91.94 120 VAL A CA 1
ATOM 929 C C . VAL A 1 120 ? -4.382 -0.604 15.454 1.00 91.94 120 VAL A C 1
ATOM 931 O O . VAL A 1 120 ? -3.557 -0.048 14.726 1.00 91.94 120 VAL A O 1
ATOM 934 N N . ASP A 1 121 ? -4.249 -1.880 15.806 1.00 92.94 121 ASP A N 1
ATOM 935 C CA . ASP A 1 121 ? -3.115 -2.702 15.380 1.00 92.94 121 ASP A CA 1
ATOM 936 C C . ASP A 1 121 ? -3.150 -2.994 13.876 1.00 92.94 121 ASP A C 1
ATOM 938 O O . ASP A 1 121 ? -2.107 -2.946 13.219 1.00 92.94 121 ASP A O 1
ATOM 942 N N . ARG A 1 122 ? -4.338 -3.238 13.305 1.00 93.62 122 ARG A N 1
ATOM 943 C CA . ARG A 1 122 ? -4.511 -3.351 11.847 1.00 93.62 122 ARG A CA 1
ATOM 944 C C . ARG A 1 122 ? -4.125 -2.054 11.142 1.00 93.62 122 ARG A C 1
ATOM 946 O O . ARG A 1 122 ? -3.370 -2.099 10.174 1.00 93.62 122 ARG A O 1
ATOM 953 N N . TYR A 1 123 ? -4.559 -0.908 11.669 1.00 93.19 123 TYR A N 1
ATOM 954 C CA . TYR A 1 123 ? -4.174 0.398 11.136 1.00 93.19 123 TYR A CA 1
ATOM 955 C C . TYR A 1 123 ? -2.651 0.584 11.115 1.00 93.19 123 TYR A C 1
ATOM 957 O O . TYR A 1 123 ? -2.097 1.022 10.109 1.00 93.19 123 TYR A O 1
ATOM 965 N N . ARG A 1 124 ? -1.958 0.237 12.208 1.00 93.06 124 ARG A N 1
ATOM 966 C CA . ARG A 1 124 ? -0.494 0.365 12.299 1.00 93.06 124 ARG A CA 1
ATOM 967 C C . ARG A 1 124 ? 0.219 -0.445 11.222 1.00 93.06 124 ARG A C 1
ATOM 969 O O . ARG A 1 124 ? 1.044 0.118 10.511 1.00 93.06 124 ARG A O 1
ATOM 976 N N . LYS A 1 125 ? -0.145 -1.722 11.066 1.00 93.62 125 LYS A N 1
ATOM 977 C CA . LYS A 1 125 ? 0.438 -2.602 10.038 1.00 93.62 125 LYS A CA 1
ATOM 978 C C . LYS A 1 125 ? 0.242 -2.034 8.638 1.00 93.62 125 LYS A C 1
ATOM 980 O O . LYS A 1 125 ? 1.204 -1.877 7.900 1.00 93.62 125 LYS A O 1
ATOM 985 N N . MET A 1 126 ? -0.986 -1.638 8.325 1.00 93.94 126 MET A N 1
ATOM 986 C CA . MET A 1 126 ? -1.329 -1.049 7.036 1.00 93.94 126 MET A CA 1
ATOM 987 C C . MET A 1 126 ? -0.564 0.257 6.768 1.00 93.94 126 MET A C 1
ATOM 989 O O . MET A 1 126 ? -0.116 0.508 5.653 1.00 93.94 126 MET A O 1
ATOM 993 N N . ASN A 1 127 ? -0.376 1.099 7.786 1.00 93.81 127 ASN A N 1
ATOM 994 C CA . ASN A 1 127 ? 0.415 2.321 7.661 1.00 93.81 127 ASN A CA 1
ATOM 995 C C . ASN A 1 127 ? 1.904 2.024 7.391 1.00 93.81 127 ASN A C 1
ATOM 997 O O . ASN A 1 127 ? 2.540 2.743 6.619 1.00 93.81 127 ASN A O 1
ATOM 1001 N N . ASP A 1 128 ? 2.462 0.977 7.996 1.00 94.62 128 ASP A N 1
ATOM 1002 C CA . ASP A 1 128 ? 3.838 0.547 7.731 1.00 94.62 128 ASP A CA 1
ATOM 1003 C C . ASP A 1 128 ? 3.983 -0.055 6.322 1.00 94.62 128 ASP A C 1
ATOM 1005 O O . ASP A 1 128 ? 4.941 0.256 5.610 1.00 94.62 128 ASP A O 1
ATOM 1009 N N . GLU A 1 129 ? 2.998 -0.833 5.869 1.00 94.44 129 GLU A N 1
ATOM 1010 C CA . GLU A 1 129 ? 2.926 -1.353 4.497 1.00 94.44 129 GLU A CA 1
ATOM 1011 C C . GLU A 1 129 ? 2.823 -0.225 3.463 1.00 94.44 129 GLU A C 1
ATOM 1013 O O . GLU A 1 129 ? 3.573 -0.215 2.484 1.00 94.44 129 GLU A O 1
ATOM 1018 N N . ALA A 1 130 ? 1.979 0.782 3.708 1.00 94.31 130 ALA A N 1
ATOM 1019 C CA . ALA A 1 130 ? 1.852 1.957 2.849 1.00 94.31 130 ALA A CA 1
ATOM 1020 C C . ALA A 1 130 ? 3.182 2.722 2.718 1.00 94.31 130 ALA A C 1
ATOM 1022 O O . ALA A 1 130 ? 3.570 3.109 1.614 1.00 94.31 130 ALA A O 1
ATOM 1023 N N . ARG A 1 131 ? 3.926 2.889 3.820 1.00 95.00 131 ARG A N 1
ATOM 1024 C CA . ARG A 1 13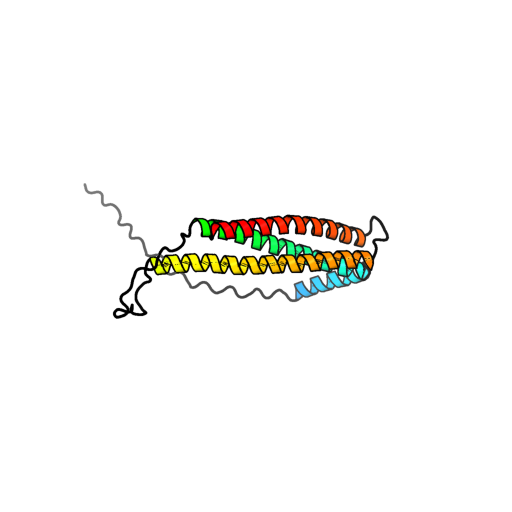1 ? 5.273 3.490 3.801 1.00 95.00 131 ARG A CA 1
ATOM 1025 C C . ARG A 1 131 ? 6.270 2.642 3.014 1.00 95.00 131 ARG A C 1
ATOM 1027 O O . ARG A 1 131 ? 7.053 3.181 2.234 1.00 95.00 131 ARG A O 1
ATOM 1034 N N . SER A 1 132 ? 6.230 1.321 3.181 1.00 95.81 132 SER A N 1
ATOM 1035 C CA . SER A 1 132 ? 7.081 0.402 2.419 1.00 95.81 132 SER A CA 1
ATOM 1036 C C . SER A 1 132 ? 6.794 0.473 0.915 1.00 95.81 132 SER A C 1
ATOM 1038 O O . SER A 1 132 ? 7.722 0.505 0.106 1.00 95.81 132 SER A O 1
ATOM 1040 N N . ILE A 1 133 ? 5.519 0.554 0.520 1.00 94.81 133 ILE A N 1
ATOM 1041 C CA . ILE A 1 133 ? 5.107 0.758 -0.876 1.00 94.81 133 ILE A CA 1
ATOM 1042 C C . ILE A 1 133 ? 5.660 2.077 -1.421 1.00 94.81 133 ILE A C 1
ATOM 1044 O O . ILE A 1 133 ? 6.254 2.072 -2.496 1.00 94.81 133 ILE A O 1
ATOM 1048 N N . GLN A 1 134 ? 5.538 3.182 -0.678 1.00 94.69 134 GLN A N 1
ATOM 1049 C CA . GLN A 1 134 ? 6.095 4.477 -1.090 1.00 94.69 134 GLN A CA 1
ATOM 1050 C C . GLN A 1 134 ? 7.609 4.405 -1.326 1.00 94.69 134 GLN A C 1
ATOM 1052 O O . GLN A 1 134 ? 8.106 4.922 -2.326 1.00 94.69 134 GLN A O 1
ATOM 1057 N N . GLN A 1 135 ? 8.343 3.721 -0.445 1.00 94.31 135 GLN A N 1
ATOM 1058 C CA . GLN A 1 135 ? 9.783 3.538 -0.608 1.00 94.31 135 GLN A CA 1
ATOM 1059 C C . GLN A 1 135 ? 10.113 2.705 -1.854 1.00 94.31 135 GLN A C 1
ATOM 1061 O O . GLN A 1 135 ? 10.954 3.109 -2.656 1.00 94.31 135 GLN A O 1
ATOM 1066 N N . ARG A 1 136 ? 9.423 1.574 -2.060 1.00 95.31 136 ARG A N 1
ATOM 1067 C CA . ARG A 1 136 ? 9.605 0.736 -3.257 1.00 95.31 136 ARG A CA 1
ATOM 1068 C C . ARG A 1 136 ? 9.240 1.482 -4.541 1.00 95.31 136 ARG A C 1
ATOM 1070 O O . ARG A 1 136 ? 9.909 1.296 -5.554 1.00 95.31 136 ARG A O 1
ATOM 1077 N N . PHE A 1 137 ? 8.227 2.347 -4.501 1.00 95.12 137 PHE A N 1
ATOM 1078 C CA . PHE A 1 137 ? 7.874 3.204 -5.627 1.00 95.12 137 PHE A CA 1
ATOM 1079 C C . PHE A 1 137 ? 8.973 4.226 -5.945 1.00 95.12 137 PHE A C 1
ATOM 1081 O O . PHE A 1 137 ? 9.321 4.382 -7.113 1.00 95.12 137 PHE A O 1
ATOM 1088 N N . SER A 1 138 ? 9.592 4.847 -4.934 1.00 93.38 138 SER A N 1
ATOM 1089 C CA . SER A 1 138 ? 10.762 5.719 -5.137 1.00 93.38 138 SER A CA 1
ATOM 1090 C C . SER A 1 138 ? 11.905 4.972 -5.828 1.00 93.38 138 SER A C 1
ATOM 1092 O O . SER A 1 138 ? 12.435 5.444 -6.832 1.00 93.38 138 SER A O 1
ATOM 1094 N N . THR A 1 139 ? 12.236 3.763 -5.359 1.00 93.56 139 THR A N 1
ATOM 1095 C CA . THR A 1 139 ? 13.267 2.918 -5.986 1.00 93.56 139 THR A CA 1
ATOM 1096 C C . THR A 1 139 ? 12.899 2.530 -7.419 1.00 93.56 139 THR A C 1
ATOM 1098 O O . THR A 1 139 ? 13.757 2.519 -8.299 1.00 93.56 139 THR A O 1
ATOM 1101 N N . PHE A 1 140 ? 11.624 2.243 -7.690 1.00 94.19 140 PHE A N 1
ATOM 1102 C CA . PHE A 1 140 ? 11.143 1.996 -9.047 1.00 94.19 140 PHE A CA 1
ATOM 1103 C C . PHE A 1 140 ? 11.336 3.227 -9.948 1.00 94.19 140 PHE A C 1
ATOM 1105 O O . PHE A 1 140 ? 11.869 3.095 -11.049 1.00 94.19 140 PHE A O 1
ATOM 1112 N N . GLN A 1 141 ? 10.970 4.426 -9.482 1.00 94.50 141 GLN A N 1
ATOM 1113 C CA . GLN A 1 141 ? 11.160 5.665 -10.241 1.00 94.50 141 GLN A CA 1
ATOM 1114 C C . GLN A 1 141 ? 12.638 5.953 -10.524 1.00 94.50 141 GLN A C 1
ATOM 1116 O O . GLN A 1 141 ? 12.982 6.369 -11.631 1.00 94.50 141 GLN A O 1
ATOM 1121 N N . GLU A 1 142 ? 13.513 5.730 -9.545 1.00 92.81 142 GLU A N 1
ATOM 1122 C CA . GLU A 1 142 ? 14.963 5.817 -9.725 1.00 92.81 142 GLU A CA 1
ATOM 1123 C C . GLU A 1 142 ? 15.449 4.811 -10.770 1.00 92.81 142 GLU A C 1
ATOM 1125 O O . GLU A 1 142 ? 16.155 5.199 -11.696 1.00 92.81 142 GLU A O 1
ATOM 1130 N N . GLY A 1 143 ? 14.993 3.557 -10.702 1.00 91.88 143 GLY A N 1
ATOM 1131 C CA . GLY A 1 143 ? 15.314 2.528 -11.691 1.00 91.88 143 GLY A CA 1
ATOM 1132 C C . GLY A 1 143 ? 14.905 2.913 -13.116 1.00 91.88 143 GLY A C 1
ATOM 1133 O O . GLY A 1 143 ? 15.696 2.759 -14.045 1.00 91.88 143 GLY A O 1
ATOM 1134 N N . VAL A 1 144 ? 13.708 3.485 -13.296 1.00 91.69 144 VAL A N 1
ATOM 1135 C CA . VAL A 1 144 ? 13.244 3.990 -14.602 1.00 91.69 144 VAL A CA 1
ATOM 1136 C C . VAL A 1 144 ? 14.109 5.157 -15.091 1.00 91.69 144 VAL A C 1
ATOM 1138 O O . VAL A 1 144 ? 14.438 5.221 -16.276 1.00 91.69 144 VAL A O 1
ATOM 1141 N N . LYS A 1 145 ? 14.510 6.077 -14.203 1.00 90.75 145 LYS A N 1
ATOM 1142 C CA . LYS A 1 145 ? 15.407 7.193 -14.557 1.00 90.75 145 LYS A CA 1
ATOM 1143 C C . LYS A 1 145 ? 16.784 6.688 -14.984 1.00 90.75 145 LYS A C 1
ATOM 1145 O O . LYS A 1 145 ? 17.261 7.094 -16.039 1.00 90.75 145 LYS A O 1
ATOM 1150 N N . THR A 1 146 ? 17.390 5.791 -14.209 1.00 89.44 146 THR A N 1
ATOM 1151 C CA . THR A 1 146 ? 18.699 5.200 -14.520 1.00 89.44 146 THR A CA 1
ATOM 1152 C C . THR A 1 146 ? 18.662 4.458 -15.848 1.00 89.44 146 THR A C 1
ATOM 1154 O O . THR A 1 146 ? 19.516 4.700 -16.696 1.00 89.44 146 THR A O 1
ATOM 1157 N N . LEU A 1 147 ? 17.617 3.656 -16.088 1.00 87.88 147 LEU A N 1
ATOM 1158 C CA . LEU A 1 147 ? 17.423 2.952 -17.356 1.00 87.88 147 LEU A CA 1
ATOM 1159 C C . LEU A 1 147 ? 17.464 3.908 -18.556 1.00 87.88 147 LEU A C 1
ATOM 1161 O O . LEU A 1 147 ? 18.134 3.628 -19.543 1.00 87.88 147 LEU A O 1
ATOM 1165 N N . LYS A 1 148 ? 16.780 5.050 -18.462 1.00 87.06 148 LYS A N 1
ATOM 1166 C CA . LYS A 1 148 ? 16.740 6.053 -19.535 1.00 87.06 148 LYS A CA 1
ATOM 1167 C C . LYS A 1 148 ? 18.068 6.769 -19.765 1.00 87.06 148 LYS A C 1
ATOM 1169 O O . LYS A 1 148 ? 18.301 7.247 -20.871 1.00 87.06 148 LYS A O 1
ATOM 1174 N N . ILE A 1 149 ? 18.893 6.895 -18.727 1.00 86.69 149 ILE A N 1
ATOM 1175 C CA . ILE A 1 149 ? 20.210 7.537 -18.806 1.00 86.69 149 ILE A CA 1
ATOM 1176 C C . ILE A 1 149 ? 21.229 6.570 -19.41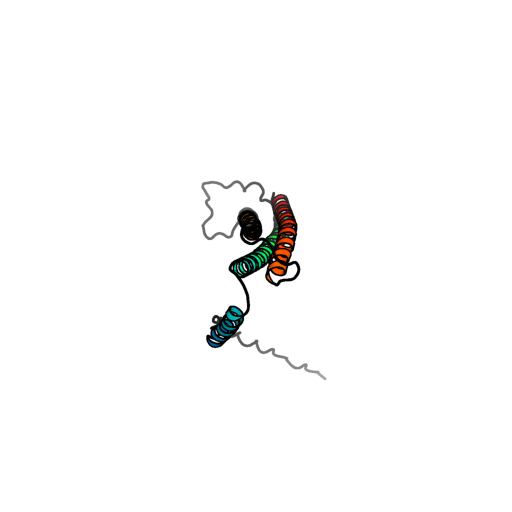6 1.00 86.69 149 ILE A C 1
ATOM 1178 O O . ILE A 1 149 ? 21.958 6.948 -20.327 1.00 86.69 149 ILE A O 1
ATOM 1182 N N . GLU A 1 150 ? 21.275 5.331 -18.923 1.00 83.88 150 GLU A N 1
ATOM 1183 C CA . GLU A 1 150 ? 22.244 4.317 -19.359 1.00 83.88 150 GLU A CA 1
ATOM 1184 C C . GLU A 1 150 ? 21.917 3.751 -20.745 1.00 83.88 150 GLU A C 1
ATOM 1186 O O . GLU A 1 150 ? 22.811 3.375 -21.507 1.00 83.88 150 GLU A O 1
ATOM 1191 N N . HIS A 1 151 ? 20.631 3.702 -21.084 1.00 80.56 151 HIS A N 1
ATOM 1192 C CA . HIS A 1 151 ? 20.125 3.150 -22.331 1.00 80.56 151 HIS A CA 1
ATOM 1193 C C . HIS A 1 151 ? 19.100 4.118 -22.943 1.00 80.56 151 HIS A C 1
ATOM 1195 O O . HIS A 1 151 ? 17.893 3.880 -22.890 1.00 80.56 151 HIS A O 1
ATOM 1201 N N . PRO A 1 152 ? 19.546 5.248 -23.514 1.00 77.31 152 PRO A N 1
ATOM 1202 C CA . PRO A 1 152 ? 18.628 6.193 -24.131 1.00 77.31 152 PRO A CA 1
ATOM 1203 C C . PRO A 1 152 ? 17.877 5.520 -25.294 1.00 77.31 152 PRO A C 1
ATOM 1205 O O . PRO A 1 152 ? 18.483 4.782 -26.071 1.00 77.31 152 PRO A O 1
ATOM 1208 N N . PRO A 1 153 ? 16.561 5.749 -25.443 1.00 72.94 153 PRO A N 1
ATOM 1209 C CA . PRO A 1 153 ? 15.790 5.174 -26.539 1.00 72.94 153 PRO A CA 1
ATOM 1210 C C . PRO A 1 153 ? 16.280 5.737 -27.885 1.00 72.94 153 PRO A C 1
ATOM 1212 O O . PRO A 1 153 ? 16.113 6.922 -28.172 1.00 72.94 153 PRO A O 1
ATOM 1215 N N . GLU A 1 154 ? 16.897 4.891 -28.714 1.00 71.00 154 GLU A N 1
ATOM 1216 C CA . GLU A 1 154 ? 17.541 5.304 -29.971 1.00 71.00 154 GLU A CA 1
ATOM 1217 C C . GLU A 1 154 ? 16.569 5.338 -31.166 1.00 71.00 154 GLU A C 1
ATOM 1219 O O . GLU A 1 154 ? 16.779 6.101 -32.113 1.00 71.00 154 GLU A O 1
ATOM 1224 N N . LYS A 1 155 ? 15.490 4.534 -31.164 1.00 66.31 155 LYS A N 1
ATOM 1225 C CA . LYS A 1 155 ? 14.531 4.434 -32.282 1.00 66.31 155 LYS A CA 1
ATOM 1226 C C . LYS A 1 155 ? 13.083 4.543 -31.817 1.00 66.31 155 LYS A C 1
ATOM 1228 O O . LYS A 1 155 ? 12.588 3.714 -31.077 1.00 66.31 155 LYS A O 1
ATOM 1233 N N . LYS A 1 156 ? 12.318 5.470 -32.396 1.00 61.25 156 LYS A N 1
ATOM 1234 C CA . LYS A 1 156 ? 10.932 5.787 -31.983 1.00 61.25 156 LYS A CA 1
ATOM 1235 C C . LYS A 1 156 ? 9.893 4.638 -32.018 1.00 61.25 156 LYS A C 1
ATOM 1237 O O . LYS A 1 156 ? 8.769 4.877 -31.604 1.00 61.25 156 LYS A O 1
ATOM 1242 N N . PHE A 1 157 ? 10.220 3.434 -32.502 1.00 60.56 157 PHE A N 1
ATOM 1243 C CA . PHE A 1 157 ? 9.258 2.329 -32.693 1.00 60.56 157 PHE A CA 1
ATOM 1244 C C . PHE A 1 157 ? 9.840 0.920 -32.439 1.00 60.56 157 PHE A C 1
ATOM 1246 O O . PHE A 1 157 ? 9.391 -0.060 -33.037 1.00 60.56 157 PHE A O 1
ATOM 1253 N N . GLY A 1 158 ? 10.885 0.789 -31.617 1.00 74.94 158 GLY A N 1
ATOM 1254 C CA . GLY A 1 158 ? 11.392 -0.523 -31.207 1.00 74.94 158 GLY A CA 1
ATOM 1255 C C . GLY A 1 158 ? 10.672 -1.075 -29.969 1.00 74.94 158 GLY A C 1
ATOM 1256 O O . GLY A 1 158 ? 9.983 -0.361 -29.244 1.00 74.94 158 GLY A O 1
ATOM 1257 N N . LYS A 1 159 ? 10.822 -2.387 -29.715 1.00 79.56 159 LYS A N 1
ATOM 1258 C CA . LYS A 1 159 ? 10.251 -3.041 -28.518 1.00 79.56 159 LYS A CA 1
ATOM 1259 C C . LYS A 1 159 ? 10.735 -2.360 -27.232 1.00 79.56 159 LYS A C 1
ATOM 1261 O O . LYS A 1 159 ? 9.944 -2.147 -26.327 1.00 79.56 159 LYS A O 1
ATOM 1266 N N . TYR A 1 160 ? 12.024 -2.034 -27.174 1.00 80.94 160 TYR A N 1
ATOM 1267 C CA . TYR A 1 160 ? 12.631 -1.415 -26.003 1.00 80.94 160 TYR A CA 1
ATOM 1268 C C . TYR A 1 160 ? 11.996 -0.055 -25.691 1.00 80.94 160 TYR A C 1
ATOM 1270 O O . TYR A 1 160 ? 11.678 0.237 -24.545 1.00 80.94 160 TYR A O 1
ATOM 1278 N N . GLU A 1 161 ? 11.732 0.746 -26.715 1.00 82.50 161 GLU A N 1
ATOM 1279 C CA . GLU A 1 161 ? 11.113 2.056 -26.568 1.00 82.50 161 GLU A CA 1
ATOM 1280 C C . GLU A 1 161 ? 9.654 1.957 -26.118 1.00 82.50 161 GLU A C 1
ATOM 1282 O O . GLU A 1 161 ? 9.239 2.727 -25.253 1.00 82.50 161 GLU A O 1
ATOM 1287 N N . HIS A 1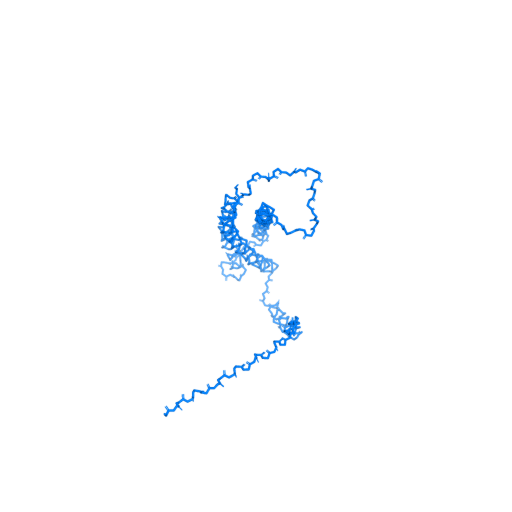 162 ? 8.907 0.959 -26.602 1.00 85.50 162 HIS A N 1
ATOM 1288 C CA . HIS A 1 162 ? 7.579 0.650 -26.065 1.00 85.50 162 HIS A CA 1
ATOM 1289 C C . HIS A 1 162 ? 7.624 0.215 -24.595 1.00 85.50 162 HIS A C 1
ATOM 1291 O O . HIS A 1 162 ? 6.746 0.602 -23.821 1.00 85.50 162 HIS A O 1
ATOM 1297 N N . ASP A 1 163 ? 8.633 -0.561 -24.191 1.00 87.94 163 ASP A N 1
ATOM 1298 C CA . ASP A 1 163 ? 8.806 -0.971 -22.795 1.00 87.94 163 ASP A CA 1
ATOM 1299 C C . ASP A 1 163 ? 9.108 0.259 -21.909 1.00 87.94 163 ASP A C 1
ATOM 1301 O O . ASP A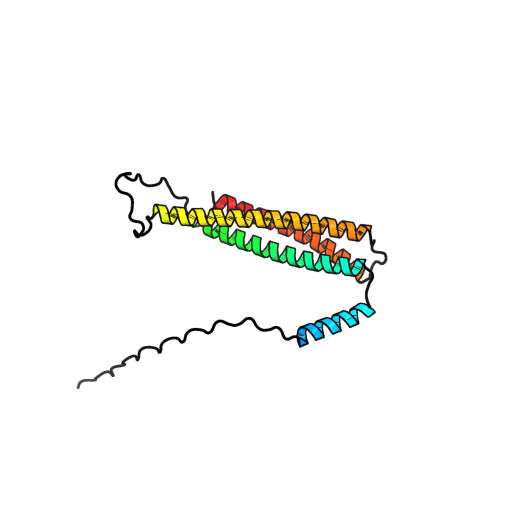 1 163 ? 8.504 0.422 -20.849 1.00 87.94 163 ASP A O 1
ATOM 1305 N N . VAL A 1 164 ? 9.968 1.181 -22.363 1.00 87.81 164 VAL A N 1
ATOM 1306 C CA . VAL A 1 164 ? 10.285 2.438 -21.655 1.00 87.81 164 VAL A CA 1
ATOM 1307 C C . VAL A 1 164 ? 9.076 3.379 -21.571 1.00 87.81 164 VAL A C 1
ATOM 1309 O O . VAL A 1 164 ? 8.820 3.953 -20.512 1.00 87.81 164 VAL A O 1
ATOM 1312 N N . GLU A 1 165 ? 8.294 3.518 -22.642 1.00 89.00 165 GLU A N 1
ATOM 1313 C CA . GLU A 1 165 ? 7.047 4.297 -22.628 1.00 89.00 165 GLU A CA 1
ATOM 1314 C C . GLU A 1 165 ? 6.007 3.678 -21.680 1.00 89.00 165 GLU A C 1
ATOM 1316 O O . GLU A 1 165 ? 5.337 4.379 -20.916 1.00 89.00 165 GLU A O 1
ATOM 1321 N N . SER A 1 166 ? 5.910 2.346 -21.666 1.00 91.19 166 SER A N 1
ATOM 1322 C CA . SER A 1 166 ? 5.048 1.616 -20.732 1.00 91.19 166 SER A CA 1
ATOM 1323 C C . SER A 1 166 ? 5.465 1.856 -19.280 1.00 91.19 166 SER A C 1
ATOM 1325 O O . SER A 1 166 ? 4.601 2.028 -18.423 1.00 91.19 166 SER A O 1
ATOM 1327 N N . LEU A 1 167 ? 6.770 1.938 -19.001 1.00 92.62 167 LEU A N 1
ATOM 1328 C CA . LEU A 1 167 ? 7.300 2.272 -17.677 1.00 92.62 167 LEU A CA 1
ATOM 1329 C C . LEU A 1 167 ? 6.967 3.702 -17.242 1.00 92.62 167 LEU A C 1
ATOM 1331 O O . LEU A 1 167 ? 6.665 3.917 -16.069 1.00 92.62 167 LEU A O 1
ATOM 1335 N N . ASP A 1 168 ? 6.964 4.670 -18.158 1.00 92.12 168 ASP A N 1
ATOM 1336 C CA . ASP A 1 168 ? 6.535 6.040 -17.852 1.00 92.12 168 ASP A CA 1
ATOM 1337 C C . ASP A 1 168 ? 5.056 6.119 -17.500 1.00 92.12 168 ASP A C 1
ATOM 1339 O O . ASP A 1 168 ? 4.672 6.745 -16.507 1.00 92.12 168 ASP A O 1
ATOM 1343 N N . ASN A 1 169 ? 4.226 5.459 -18.303 1.00 93.62 169 ASN A N 1
ATOM 1344 C CA . ASN A 1 169 ? 2.796 5.376 -18.047 1.00 93.62 169 ASN A CA 1
ATOM 1345 C C . ASN A 1 169 ? 2.524 4.654 -16.723 1.00 93.62 169 ASN A C 1
ATOM 1347 O O . ASN A 1 169 ? 1.708 5.120 -15.925 1.00 93.62 169 ASN A O 1
ATOM 1351 N N . ALA A 1 170 ? 3.254 3.570 -16.449 1.00 93.25 170 ALA A N 1
ATOM 1352 C CA . ALA A 1 170 ? 3.184 2.858 -15.182 1.00 93.25 170 ALA A CA 1
ATOM 1353 C C . ALA A 1 170 ? 3.611 3.746 -14.008 1.00 93.25 170 ALA A C 1
ATOM 1355 O O . ALA A 1 170 ? 2.902 3.790 -13.011 1.00 93.25 170 ALA A O 1
ATOM 1356 N N . SER A 1 171 ? 4.704 4.502 -14.131 1.00 93.94 171 SER A N 1
ATOM 1357 C CA . SER A 1 171 ? 5.175 5.425 -13.092 1.00 93.94 171 SER A CA 1
ATOM 1358 C C . SER A 1 171 ? 4.116 6.463 -12.725 1.00 93.94 171 SER A C 1
ATOM 1360 O O . SER A 1 171 ? 3.769 6.594 -11.554 1.00 93.94 171 SER A O 1
ATOM 1362 N N . ARG A 1 172 ? 3.517 7.126 -13.722 1.00 94.81 172 ARG A N 1
ATOM 1363 C CA . ARG A 1 172 ? 2.435 8.100 -13.496 1.00 94.81 172 ARG A CA 1
ATOM 1364 C C . ARG A 1 172 ? 1.198 7.448 -12.880 1.00 94.81 172 ARG A C 1
ATOM 1366 O O . ARG A 1 172 ? 0.600 7.995 -11.959 1.00 94.81 172 ARG A O 1
ATOM 1373 N N . ASN A 1 173 ? 0.806 6.270 -13.363 1.00 95.31 173 ASN A N 1
ATOM 1374 C CA . ASN A 1 173 ? -0.346 5.559 -12.813 1.00 95.31 173 ASN A CA 1
ATOM 1375 C C . ASN A 1 173 ? -0.103 5.135 -11.354 1.00 95.31 173 ASN A C 1
ATOM 1377 O O . ASN A 1 173 ? -0.956 5.354 -10.492 1.00 95.31 173 ASN A O 1
ATOM 1381 N N . ILE A 1 174 ? 1.074 4.588 -11.051 1.00 94.44 174 ILE A N 1
ATOM 1382 C CA . ILE A 1 174 ? 1.455 4.191 -9.693 1.00 94.44 174 ILE A CA 1
ATOM 1383 C C . ILE A 1 174 ? 1.515 5.413 -8.773 1.00 94.44 174 ILE A C 1
ATOM 1385 O O . ILE A 1 174 ? 1.049 5.334 -7.642 1.00 94.44 174 ILE A O 1
ATOM 1389 N N . GLU A 1 175 ? 1.984 6.565 -9.250 1.00 95.06 175 GLU A N 1
ATOM 1390 C CA . GLU A 1 175 ? 1.948 7.815 -8.484 1.00 95.06 175 GLU A CA 1
ATOM 1391 C C . GLU A 1 175 ? 0.513 8.187 -8.090 1.00 95.06 175 GLU A C 1
ATOM 1393 O O . GLU A 1 175 ? 0.210 8.370 -6.910 1.00 95.06 175 GLU A O 1
ATOM 1398 N N . THR A 1 176 ? -0.406 8.212 -9.061 1.00 95.12 176 THR A N 1
ATOM 1399 C CA . THR A 1 176 ? -1.811 8.556 -8.792 1.00 95.12 176 THR A CA 1
ATOM 1400 C C . THR A 1 176 ? -2.499 7.564 -7.853 1.00 95.12 176 THR A C 1
ATOM 1402 O O . THR A 1 176 ? -3.270 7.964 -6.980 1.00 95.12 176 THR A O 1
ATOM 1405 N N . THR A 1 177 ? -2.225 6.268 -8.003 1.00 94.62 177 THR A N 1
ATOM 1406 C CA . THR A 1 177 ? -2.815 5.221 -7.158 1.00 94.62 177 THR A CA 1
ATOM 1407 C C . THR A 1 177 ? -2.192 5.202 -5.762 1.00 94.62 177 THR A C 1
ATOM 1409 O O . THR A 1 177 ? -2.915 4.995 -4.790 1.00 94.62 177 THR A O 1
ATOM 1412 N N . THR A 1 178 ? -0.904 5.528 -5.627 1.00 93.69 178 THR A N 1
ATOM 1413 C CA . THR A 1 178 ? -0.235 5.719 -4.330 1.00 93.69 178 THR A CA 1
ATOM 1414 C C . THR A 1 178 ? -0.862 6.878 -3.561 1.00 93.69 178 THR A C 1
ATOM 1416 O O . THR A 1 178 ? -1.139 6.734 -2.372 1.00 93.69 178 THR A O 1
ATOM 1419 N N . THR A 1 179 ? -1.162 8.003 -4.218 1.00 94.94 179 THR A N 1
ATOM 1420 C CA . THR A 1 179 ? -1.874 9.122 -3.577 1.00 94.94 179 THR A CA 1
ATOM 1421 C C . THR A 1 179 ? -3.239 8.682 -3.044 1.00 94.94 179 THR A C 1
ATOM 1423 O O . THR A 1 179 ? -3.544 8.917 -1.877 1.00 94.94 179 THR A O 1
ATOM 1426 N N . ARG A 1 180 ? -4.023 7.946 -3.844 1.00 94.69 180 ARG A N 1
ATOM 1427 C CA . ARG A 1 180 ? -5.323 7.398 -3.409 1.00 94.69 180 ARG A CA 1
ATOM 1428 C C . ARG A 1 180 ? -5.197 6.424 -2.238 1.00 94.69 180 ARG A C 1
ATOM 1430 O O . ARG A 1 180 ? -6.026 6.441 -1.333 1.00 94.69 180 ARG A O 1
ATOM 1437 N N . MET A 1 181 ? -4.165 5.581 -2.238 1.00 96.38 181 MET A N 1
ATOM 1438 C CA . MET A 1 181 ? -3.878 4.673 -1.127 1.00 96.38 181 MET A CA 1
ATOM 1439 C C . MET A 1 181 ? -3.596 5.457 0.158 1.00 96.38 181 MET A C 1
ATOM 1441 O O . MET A 1 181 ? -4.153 5.137 1.205 1.00 96.38 181 MET A O 1
ATOM 1445 N N . VAL A 1 182 ? -2.773 6.506 0.085 1.00 94.62 182 VAL A N 1
ATOM 1446 C CA . VAL A 1 182 ? -2.464 7.369 1.237 1.00 94.62 182 VAL A CA 1
ATOM 1447 C C . VAL A 1 182 ? -3.719 8.060 1.762 1.00 94.62 182 VAL A C 1
ATOM 1449 O O . VAL A 1 182 ? -3.928 8.099 2.973 1.00 94.62 182 VAL A O 1
ATOM 1452 N N . GLU A 1 183 ? -4.578 8.560 0.874 1.00 95.06 183 GLU A N 1
ATOM 1453 C CA . GLU A 1 183 ? -5.872 9.134 1.249 1.00 95.06 183 GLU A CA 1
ATOM 1454 C C . GLU A 1 183 ? -6.762 8.107 1.960 1.00 95.06 183 GLU A C 1
ATOM 1456 O O . GLU A 1 183 ? -7.303 8.404 3.025 1.00 95.06 183 GLU A O 1
ATOM 1461 N N . ALA A 1 184 ? -6.871 6.885 1.429 1.00 94.25 184 ALA A N 1
ATOM 1462 C CA . ALA A 1 184 ? -7.661 5.813 2.035 1.00 94.25 184 ALA A CA 1
ATOM 1463 C C . ALA A 1 184 ? -7.126 5.410 3.421 1.00 94.25 184 ALA A C 1
ATOM 1465 O O . ALA A 1 184 ? -7.895 5.261 4.371 1.00 94.25 184 ALA A O 1
ATOM 1466 N N . VAL A 1 185 ? -5.803 5.297 3.573 1.00 92.69 185 VAL A N 1
ATOM 1467 C CA . VAL A 1 185 ? -5.150 5.056 4.871 1.00 92.69 185 VAL A CA 1
ATOM 1468 C C . VAL A 1 185 ? -5.413 6.217 5.837 1.00 92.69 185 VAL A C 1
ATOM 1470 O O . VAL A 1 185 ? -5.691 5.991 7.016 1.00 92.69 185 VAL A O 1
ATOM 1473 N N . GLY A 1 186 ? -5.381 7.459 5.349 1.00 92.94 186 GLY A N 1
ATOM 1474 C CA . GLY A 1 186 ? -5.730 8.650 6.121 1.00 92.94 186 GLY A CA 1
ATOM 1475 C C . GLY A 1 186 ? -7.178 8.631 6.616 1.00 92.94 186 GLY A C 1
ATOM 1476 O O . GLY A 1 186 ? -7.425 8.897 7.790 1.00 92.94 186 GLY A O 1
ATOM 1477 N N . GLN A 1 187 ? -8.129 8.240 5.767 1.00 93.31 187 GLN A N 1
ATOM 1478 C CA . GLN A 1 187 ? -9.535 8.072 6.153 1.00 93.31 187 GLN A CA 1
ATOM 1479 C C . GLN A 1 187 ? -9.710 6.982 7.214 1.00 93.31 187 GLN A C 1
ATOM 1481 O O . GLN A 1 187 ? -10.401 7.204 8.209 1.00 93.31 187 GLN A O 1
ATOM 1486 N N . ALA A 1 188 ? -9.030 5.843 7.055 1.00 90.94 188 ALA A N 1
ATOM 1487 C CA . ALA A 1 188 ? -9.045 4.769 8.043 1.00 90.94 188 ALA A CA 1
ATOM 1488 C C . ALA A 1 188 ? -8.502 5.235 9.402 1.00 90.94 188 ALA A C 1
ATOM 1490 O O . ALA A 1 188 ? -9.038 4.862 10.445 1.00 90.94 188 ALA A O 1
ATOM 1491 N N . ARG A 1 189 ? -7.472 6.093 9.400 1.00 90.56 189 ARG A N 1
ATOM 1492 C CA . ARG A 1 189 ? -6.942 6.712 10.619 1.00 90.56 189 ARG A CA 1
ATOM 1493 C C . ARG A 1 189 ? -7.987 7.567 11.316 1.00 90.56 189 ARG A C 1
ATOM 1495 O O . ARG A 1 189 ? -8.154 7.431 12.521 1.00 90.56 189 ARG A O 1
ATOM 1502 N N . GLU A 1 190 ? -8.629 8.477 10.588 1.00 89.31 190 GLU A N 1
ATOM 1503 C CA . GLU A 1 190 ? -9.619 9.388 11.173 1.00 89.31 190 GLU A CA 1
ATOM 1504 C C . GLU A 1 190 ? -10.839 8.623 11.695 1.00 89.31 190 GLU A C 1
ATOM 1506 O O . GLU A 1 190 ? -11.338 8.945 12.768 1.00 89.31 190 GLU A O 1
ATOM 1511 N N . ALA A 1 191 ? -11.262 7.557 11.008 1.00 86.88 191 ALA A N 1
ATOM 1512 C CA . ALA A 1 191 ? -12.335 6.684 11.482 1.00 86.88 191 ALA A CA 1
ATOM 1513 C C . ALA A 1 191 ? -11.967 5.891 12.750 1.00 86.88 191 ALA A C 1
ATOM 1515 O O . ALA A 1 191 ? -12.858 5.489 13.493 1.00 86.88 191 ALA A O 1
ATOM 1516 N N . ALA A 1 192 ? -10.674 5.650 12.993 1.00 81.19 192 ALA A N 1
ATOM 1517 C CA . ALA A 1 1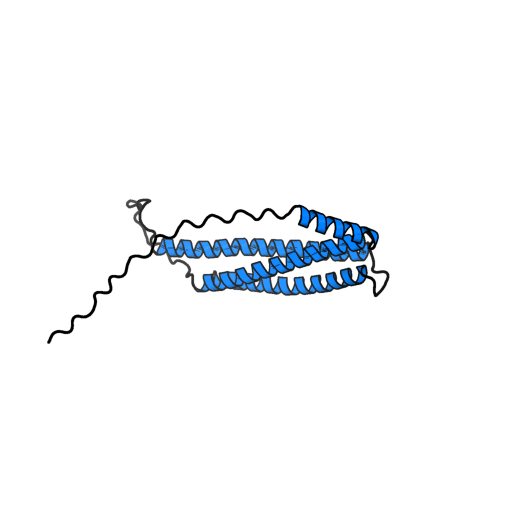92 ? -10.170 4.897 14.141 1.00 81.19 192 ALA A CA 1
ATOM 1518 C C . ALA A 1 192 ? -9.781 5.768 15.357 1.00 81.19 192 ALA A C 1
ATOM 1520 O O . ALA A 1 192 ? -9.253 5.225 16.331 1.00 81.19 192 ALA A O 1
ATOM 1521 N N . ARG A 1 193 ? -9.985 7.093 15.309 1.00 78.38 193 ARG A N 1
ATOM 1522 C CA . ARG A 1 193 ? -9.719 8.023 16.428 1.00 78.38 193 ARG A CA 1
ATOM 1523 C C . ARG A 1 193 ? -10.878 8.103 17.421 1.00 78.38 193 ARG A C 1
ATOM 1525 O O . ARG A 1 193 ? -10.585 8.218 18.642 1.00 78.38 193 ARG A O 1
#

Organism: NCBI:txid574656

Secondary structure (DSSP, 8-state):
---------PPPPPPPPP----------HHHHHHHHHHHHHHTTTS--HHHHHHHHHHHHHHHHHHHHHHHHHHHHHHHHHHHHSPPP-SPPP--TTSPPPTTSPPPHHHHHHHHHHHHHHHHHHHHHHHHHHHHHHHHHHHHHHHHHHHS---STTSHHHHHHHHHHHHHHHHHHHHHHHHHHHHHHHHHT-

Sequence (193 aa):
MSDKAPDMRFAPPPPLKPSKAKEPKKRSKLHALWLRVKTDNEKKKRGGVGSETASSLLLAAHSLNDDIGQVTHEAQLLTQDALKTRRPGTPPSRDPLFQRPRDAPLSDYEKSANAYNSVVDRYRKMNDEARSIQQRFSTFQEGVKTLKIEHPPEKKFGKYEHDVESLDNASRNIETTTTRMVEAVGQAREAAR